Protein 9XBP (pdb70)

Structure (mmCIF, N/CA/C/O backbone):
data_9XBP
#
_entry.id   9XBP
#
_cell.length_a   1.00
_cell.length_b   1.00
_cell.length_c   1.00
_cell.angle_alpha   90.00
_cell.angle_beta   90.00
_cell.angle_gamma   90.00
#
_symmetry.space_group_name_H-M   'P 1'
#
loop_
_entity.id
_entity.type
_entity.pdbx_description
1 polymer 'Eukaryotic peptide chain release factor GTP-binding subunit'
2 water water
#
loop_
_atom_site.group_PDB
_atom_site.id
_atom_site.type_symbol
_atom_site.label_atom_id
_atom_site.label_alt_id
_atom_site.label_comp_id
_atom_site.label_asym_id
_atom_site.label_entity_id
_atom_site.label_seq_id
_atom_site.pdbx_PDB_ins_code
_atom_site.Cartn_x
_atom_site.Cartn_y
_atom_site.Cartn_z
_atom_site.occupancy
_atom_site.B_iso_or_equiv
_atom_site.auth_seq_id
_atom_site.auth_comp_id
_atom_site.auth_asym_id
_atom_site.auth_atom_id
_atom_site.pdbx_PDB_model_num
ATOM 1 N N . GLY A 1 87 ? 11.309 -27.390 5.872 1.00 31.01 87 GLY A N 1
ATOM 2 C CA . GLY A 1 87 ? 11.796 -26.024 5.822 1.00 25.58 87 GLY A CA 1
ATOM 3 C C . GLY A 1 87 ? 10.756 -24.997 6.227 1.00 24.83 87 GLY A C 1
ATOM 4 O O . GLY A 1 87 ? 10.239 -25.028 7.346 1.00 26.75 87 GLY A O 1
ATOM 5 N N . TYR A 1 88 ? 10.440 -24.087 5.310 1.00 20.16 88 TYR A N 1
ATOM 6 C CA . TYR A 1 88 ? 9.485 -23.016 5.567 1.00 15.99 88 TYR A CA 1
ATOM 7 C C . TYR A 1 88 ? 8.314 -23.143 4.605 1.00 18.18 88 TYR A C 1
ATOM 8 O O . TYR A 1 88 ? 8.488 -23.035 3.386 1.00 21.29 88 TYR A O 1
ATOM 17 N N . GLN A 1 89 ? 7.124 -23.347 5.155 1.00 17.62 89 GLN A N 1
ATOM 18 C CA . GLN A 1 89 ? 5.901 -23.442 4.366 1.00 16.72 89 GLN A CA 1
ATOM 19 C C . GLN A 1 89 ? 5.202 -22.089 4.397 1.00 13.45 89 GLN A C 1
ATOM 20 O O . GLN A 1 89 ? 4.642 -21.694 5.424 1.00 16.61 89 GLN A O 1
ATOM 26 N N . GLN A 1 90 ? 5.241 -21.379 3.268 1.00 8.96 90 GLN A N 1
ATOM 27 C CA . GLN A 1 90 ? 4.569 -20.094 3.124 1.00 11.12 90 GLN A CA 1
ATOM 28 C C . GLN A 1 90 ? 3.726 -20.048 1.855 1.00 15.64 90 GLN A C 1
ATOM 29 O O . GLN A 1 90 ? 3.453 -18.961 1.336 1.00 17.45 90 GLN A O 1
ATOM 35 N N . GLN A 1 91 ? 3.311 -21.206 1.349 1.00 18.10 91 GLN A N 1
ATOM 36 C CA . GLN A 1 91 ? 2.622 -21.276 0.071 1.00 9.21 91 GLN A CA 1
ATOM 37 C C . GLN A 1 91 ? 1.209 -20.707 0.172 1.00 12.76 91 GLN A C 1
ATOM 38 O O . GLN A 1 91 ? 0.618 -20.603 1.251 1.00 14.92 91 GLN A O 1
ATOM 44 N N . PHE A 1 92 ? 0.684 -20.314 -0.984 1.00 11.44 92 PHE A N 1
ATOM 45 C CA . PHE A 1 92 ? -0.689 -19.839 -1.129 1.00 9.97 92 PHE A CA 1
ATOM 46 C C . PHE A 1 92 ? -1.515 -21.033 -1.597 1.00 15.58 92 PHE A C 1
ATOM 47 O O . PHE A 1 92 ? -1.439 -21.436 -2.760 1.00 20.47 92 PHE A O 1
ATOM 55 N N . ASN A 1 93 ? -2.269 -21.631 -0.677 1.00 14.82 93 ASN A N 1
ATOM 56 C CA . ASN A 1 93 ? -3.009 -22.864 -0.954 1.00 16.43 93 ASN A CA 1
ATOM 57 C C . ASN A 1 93 ? -4.412 -22.788 -0.366 1.00 14.43 93 ASN A C 1
ATOM 58 O O . ASN A 1 93 ? -4.725 -23.454 0.628 1.00 18.43 93 ASN A O 1
ATOM 63 N N . PRO A 1 94 ? -5.289 -21.978 -0.957 1.00 17.51 94 PRO A N 1
ATOM 64 C CA . PRO A 1 94 ? -6.709 -22.075 -0.604 1.00 16.76 94 PRO A CA 1
ATOM 65 C C . PRO A 1 94 ? -7.302 -23.357 -1.164 1.00 19.30 94 PRO A C 1
ATOM 66 O O . PRO A 1 94 ? -7.059 -23.726 -2.316 1.00 20.12 94 PRO A O 1
ATOM 70 N N . GLN A 1 95 ? -8.073 -24.046 -0.332 1.00 24.29 95 GLN A N 1
ATOM 71 C CA . GLN A 1 95 ? -8.699 -25.306 -0.720 1.00 23.28 95 GLN A CA 1
ATOM 72 C C . GLN A 1 95 ? -10.209 -25.120 -0.679 1.00 25.22 95 GLN A C 1
ATOM 73 O O . GLN A 1 95 ? -10.789 -24.930 0.396 1.00 28.07 95 GLN A O 1
ATOM 79 N N . GLY A 1 96 ? -10.834 -25.160 -1.853 1.00 30.55 96 GLY A N 1
ATOM 80 C CA . GLY A 1 96 ? -12.249 -24.877 -1.954 1.00 32.59 96 GLY A CA 1
ATOM 81 C C . GLY A 1 96 ? -12.548 -23.422 -1.625 1.00 33.92 96 GLY A C 1
ATOM 82 O O . GLY A 1 96 ? -11.664 -22.565 -1.554 1.00 33.21 96 GLY A O 1
ATOM 83 N N . GLY A 1 97 ? -13.833 -23.155 -1.422 1.00 40.30 97 GLY A N 1
ATOM 84 C CA . GLY A 1 97 ? -14.272 -21.845 -0.982 1.00 39.37 97 GLY A CA 1
ATOM 85 C C . GLY A 1 97 ? -14.117 -20.773 -2.048 1.00 40.15 97 GLY A C 1
ATOM 86 O O . GLY A 1 97 ? -13.774 -21.023 -3.205 1.00 38.63 97 GLY A O 1
ATOM 87 N N . ARG A 1 98 ? -14.350 -19.536 -1.621 1.00 40.16 98 ARG A N 1
ATOM 88 C CA . ARG A 1 98 ? -14.317 -18.420 -2.555 1.00 35.08 98 ARG A CA 1
ATOM 89 C C . ARG A 1 98 ? -14.057 -17.126 -1.799 1.00 34.66 98 ARG A C 1
ATOM 90 O O . ARG A 1 98 ? -14.386 -17.002 -0.615 1.00 41.20 98 ARG A O 1
ATOM 98 N N . GLY A 1 99 ? -13.485 -16.155 -2.503 1.00 19.44 99 GLY A N 1
ATOM 99 C CA . GLY A 1 99 ? -13.243 -14.867 -1.882 1.00 22.47 99 GLY A CA 1
ATOM 100 C C . GLY A 1 99 ? -12.346 -13.984 -2.726 1.00 18.62 99 GLY A C 1
ATOM 101 O O . GLY A 1 99 ? -12.135 -14.232 -3.916 1.00 22.67 99 GLY A O 1
ATOM 102 N N . ASN A 1 100 ? -11.841 -12.936 -2.085 1.00 19.95 100 ASN A N 1
ATOM 103 C CA . ASN A 1 100 ? -10.962 -11.964 -2.720 1.00 14.75 100 ASN A CA 1
ATOM 104 C C . ASN A 1 100 ? -9.603 -11.993 -2.035 1.00 14.43 100 ASN A C 1
ATOM 105 O O . ASN A 1 100 ? -9.515 -11.852 -0.811 1.00 21.16 100 ASN A O 1
ATOM 110 N N . TYR A 1 101 ? -8.550 -12.166 -2.826 1.00 16.28 101 TYR A N 1
ATOM 111 C CA . TYR A 1 101 ? -7.194 -12.316 -2.312 1.00 8.60 101 TYR A CA 1
ATOM 112 C C . TYR A 1 101 ? -6.299 -11.277 -2.971 1.00 14.79 101 TYR A C 1
ATOM 113 O O . TYR A 1 101 ? -6.069 -11.334 -4.184 1.00 27.12 101 TYR A O 1
ATOM 122 N N . LYS A 1 102 ? -5.769 -10.352 -2.175 1.00 10.86 102 LYS A N 1
ATOM 123 C CA . LYS A 1 102 ? -4.917 -9.314 -2.736 1.00 17.07 102 LYS A CA 1
ATOM 124 C C . LYS A 1 102 ? -3.914 -8.827 -1.699 1.00 13.03 102 LYS A C 1
ATOM 125 O O . LYS A 1 102 ? -4.179 -8.835 -0.494 1.00 10.61 102 LYS A O 1
ATOM 131 N N . ASN A 1 103 ? -2.813 -8.270 -2.205 1.00 7.16 103 ASN A N 1
ATOM 132 C CA . ASN A 1 103 ? -1.705 -7.774 -1.385 1.00 9.28 103 ASN A CA 1
ATOM 133 C C . ASN A 1 103 ? -1.075 -8.909 -0.569 1.00 13.47 103 ASN A C 1
ATOM 134 O O . ASN A 1 103 ? -1.184 -8.987 0.657 1.00 16.88 103 ASN A O 1
ATOM 139 N N . PHE A 1 104 ? -0.468 -9.829 -1.310 1.00 14.96 104 PHE A N 1
ATOM 140 C CA . PHE A 1 104 ? 0.400 -10.861 -0.753 1.00 11.95 104 PHE A CA 1
ATOM 141 C C . PHE A 1 104 ? 1.833 -10.547 -1.162 1.00 8.85 104 PHE A C 1
ATOM 142 O O . PHE A 1 104 ? 2.138 -10.481 -2.358 1.00 17.62 104 PHE A O 1
ATOM 150 N N . ASN A 1 105 ? 2.708 -10.359 -0.176 1.00 8.39 105 ASN A N 1
ATOM 151 C CA . ASN A 1 105 ? 4.071 -9.902 -0.426 1.00 8.45 105 ASN A CA 1
ATOM 152 C C . ASN A 1 105 ? 5.063 -10.847 0.237 1.00 11.18 105 ASN A C 1
ATOM 153 O O . ASN A 1 105 ? 5.013 -11.053 1.454 1.00 15.70 105 ASN A O 1
ATOM 158 N N . TYR A 1 106 ? 5.985 -11.384 -0.557 1.00 14.21 106 TYR A N 1
ATOM 159 C CA . TYR A 1 106 ? 7.01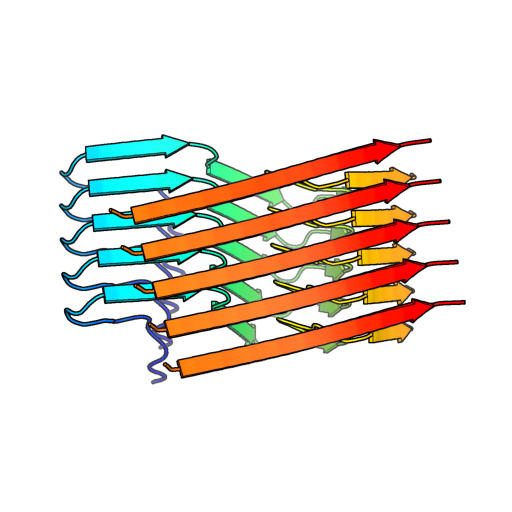5 -12.298 -0.078 1.00 11.48 106 TYR A CA 1
ATOM 160 C C . TYR A 1 106 ? 8.375 -11.636 -0.243 1.00 12.39 106 TYR A C 1
ATOM 161 O O . TYR A 1 106 ? 8.810 -11.378 -1.371 1.00 20.24 106 TYR A O 1
ATOM 170 N N . ASN A 1 107 ? 9.053 -11.382 0.874 1.00 12.74 107 ASN A N 1
ATOM 171 C CA . ASN A 1 107 ? 10.356 -10.721 0.878 1.00 8.13 107 ASN A CA 1
ATOM 172 C C . ASN A 1 107 ? 11.411 -11.708 1.365 1.00 14.27 107 ASN A C 1
ATOM 173 O O . ASN A 1 107 ? 11.427 -12.079 2.544 1.00 15.67 107 ASN A O 1
ATOM 178 N N . ASN A 1 108 ? 12.298 -12.117 0.464 1.00 16.71 108 ASN A N 1
ATOM 179 C CA . ASN A 1 108 ? 13.376 -13.048 0.780 1.00 14.47 108 ASN A CA 1
ATOM 180 C C . ASN A 1 108 ? 14.698 -12.292 0.731 1.00 9.24 108 ASN A C 1
ATOM 181 O O . ASN A 1 108 ? 15.157 -11.904 -0.349 1.00 25.21 108 ASN A O 1
ATOM 186 N N . ASN A 1 109 ? 15.307 -12.091 1.895 1.00 12.00 109 ASN A N 1
ATOM 187 C CA . ASN A 1 109 ? 16.570 -11.366 2.023 1.00 10.28 109 ASN A CA 1
ATOM 188 C C . ASN A 1 109 ? 17.677 -12.396 2.243 1.00 8.43 109 ASN A C 1
ATOM 189 O O . ASN A 1 109 ? 17.815 -12.966 3.326 1.00 19.35 109 ASN A O 1
ATOM 194 N N . LEU A 1 110 ? 18.464 -12.636 1.202 1.00 14.01 110 LEU A N 1
ATOM 195 C CA . LEU A 1 110 ? 19.543 -13.617 1.282 1.00 9.27 110 LEU A CA 1
ATOM 196 C C . LEU A 1 110 ? 20.846 -12.865 1.502 1.00 6.06 110 LEU A C 1
ATOM 197 O O . LEU A 1 110 ? 21.424 -12.316 0.562 1.00 20.02 110 LEU A O 1
ATOM 202 N N . GLN A 1 111 ? 21.286 -12.818 2.761 1.00 14.08 111 GLN A N 1
ATOM 203 C CA . GLN A 1 111 ? 22.553 -12.191 3.150 1.00 11.43 111 GLN A CA 1
ATOM 204 C C . GLN A 1 111 ? 22.710 -10.801 2.535 1.00 15.21 111 GLN A C 1
ATOM 205 O O . GLN A 1 111 ? 23.801 -10.400 2.123 1.00 21.07 111 GLN A O 1
ATOM 211 N N . GLY A 1 112 ? 21.607 -10.055 2.474 1.00 14.34 112 GLY A N 1
ATOM 212 C CA . GLY A 1 112 ? 21.566 -8.787 1.786 1.00 7.09 112 GLY A CA 1
ATOM 213 C C . GLY A 1 112 ? 21.315 -7.610 2.714 1.00 8.78 112 GLY A C 1
ATOM 214 O O . GLY A 1 112 ? 21.160 -7.754 3.929 1.00 19.02 112 GLY A O 1
ATOM 215 N N . TYR A 1 113 ? 21.259 -6.434 2.098 1.00 8.70 113 TYR A N 1
ATOM 216 C CA . TYR A 1 113 ? 21.061 -5.175 2.804 1.00 8.68 113 TYR A CA 1
ATOM 217 C C . TYR A 1 113 ? 19.726 -4.584 2.379 1.00 10.60 113 TYR A C 1
ATOM 218 O O . TYR A 1 113 ? 19.565 -4.173 1.224 1.00 21.23 113 TYR A O 1
ATOM 227 N N . GLN A 1 114 ? 18.782 -4.517 3.314 1.00 9.12 114 GLN A N 1
ATOM 228 C CA . GLN A 1 114 ? 17.462 -3.955 3.048 1.00 8.09 114 GLN A CA 1
ATOM 229 C C . GLN A 1 114 ? 17.173 -2.861 4.063 1.00 14.91 114 GLN A C 1
ATOM 230 O O . GLN A 1 114 ? 17.122 -3.123 5.269 1.00 21.47 114 GLN A O 1
ATOM 236 N N . ALA A 1 115 ? 16.951 -1.646 3.574 1.00 12.38 115 ALA A N 1
ATOM 237 C CA . ALA A 1 115 ? 16.693 -0.507 4.442 1.00 13.09 115 ALA A CA 1
ATOM 238 C C . ALA A 1 115 ? 15.573 0.343 3.866 1.00 14.02 115 ALA A C 1
ATOM 239 O O . ALA A 1 115 ? 15.546 0.619 2.662 1.00 23.16 115 ALA A O 1
ATOM 241 N N . GLY A 1 116 ? 14.680 0.801 4.737 1.00 6.80 116 GLY A N 1
ATOM 242 C CA . GLY A 1 116 ? 13.570 1.608 4.274 1.00 10.85 116 GLY A CA 1
ATOM 243 C C . GLY A 1 116 ? 12.554 0.790 3.507 1.00 17.45 116 GLY A C 1
ATOM 244 O O . GLY A 1 116 ? 12.440 0.901 2.282 1.00 22.99 116 GLY A O 1
ATOM 245 N N . PHE A 1 117 ? 11.848 -0.079 4.222 1.00 15.91 117 PHE A N 1
ATOM 246 C CA . PHE A 1 117 ? 10.829 -0.945 3.642 1.00 12.40 117 PHE A CA 1
ATOM 247 C C . PHE A 1 117 ? 9.504 -0.684 4.342 1.00 16.57 117 PHE A C 1
ATOM 248 O O . PHE A 1 117 ? 9.406 -0.823 5.566 1.00 20.21 117 PHE A O 1
ATOM 256 N N . GLN A 1 118 ? 8.489 -0.314 3.568 1.00 13.87 118 GLN A N 1
ATOM 257 C CA . GLN A 1 118 ? 7.131 -0.134 4.084 1.00 13.87 118 GLN A CA 1
ATOM 258 C C . GLN A 1 118 ? 6.128 -0.843 3.179 1.00 15.01 118 GLN A C 1
ATOM 259 O O . GLN A 1 118 ? 5.257 -0.207 2.577 1.00 17.54 118 GLN A O 1
ATOM 265 N N . PRO A 1 119 ? 6.215 -2.171 3.071 1.00 21.73 119 PRO A N 1
ATOM 266 C CA . PRO A 1 119 ? 5.286 -2.894 2.197 1.00 15.32 119 PRO A CA 1
ATOM 267 C C . PRO A 1 119 ? 3.851 -2.776 2.686 1.00 15.38 119 PRO A C 1
ATOM 268 O O . PRO A 1 119 ? 3.566 -2.814 3.885 1.00 21.50 119 PRO A O 1
ATOM 272 N N . GLN A 1 120 ? 2.942 -2.637 1.722 1.00 17.47 120 GLN A N 1
ATOM 273 C CA . GLN A 1 120 ? 1.517 -2.495 1.995 1.00 22.80 120 GLN A CA 1
ATOM 274 C C . GLN A 1 120 ? 1.257 -1.311 2.919 1.00 17.66 120 GLN A C 1
ATOM 275 O O . GLN A 1 120 ? 0.321 -1.338 3.724 1.00 14.96 120 GLN A O 1
ATOM 281 N N . SER A 1 121 ? 2.078 -0.269 2.806 1.00 33.17 121 SER A N 1
ATOM 282 C CA . SER A 1 121 ? 1.938 0.904 3.655 1.00 28.55 121 SER A CA 1
ATOM 283 C C . SER A 1 121 ? 0.750 1.750 3.215 1.00 31.67 121 SER A C 1
ATOM 284 O O . SER A 1 121 ? 0.491 1.915 2.019 1.00 39.95 121 SER A O 1
ATOM 287 N N . GLN A 1 122 ? 0.018 2.276 4.194 1.00 38.37 122 GLN A N 1
ATOM 288 C CA . GLN A 1 122 ? -1.077 3.193 3.927 1.00 40.04 122 GLN A CA 1
ATOM 289 C C . GLN A 1 122 ? -0.906 4.544 4.604 1.00 40.26 122 GLN A C 1
ATOM 290 O O . GLN A 1 122 ? -1.631 5.485 4.260 1.00 41.27 122 GLN A O 1
ATOM 296 N N . GLY A 1 123 ? 0.029 4.675 5.540 1.00 43.23 123 GLY A N 1
ATOM 297 C CA . GLY A 1 123 ? 0.264 5.950 6.186 1.00 46.24 123 GLY A CA 1
ATOM 298 C C . GLY A 1 123 ? 1.249 6.814 5.428 1.00 45.50 123 GLY A C 1
ATOM 299 O O . GLY A 1 123 ? 1.196 6.900 4.197 1.00 47.66 123 GLY A O 1
ATOM 300 N N . MET A 1 124 ? 2.152 7.466 6.151 1.00 47.68 124 MET A N 1
ATOM 301 C CA . MET A 1 124 ? 3.168 8.316 5.545 1.00 46.07 124 MET A CA 1
ATOM 302 C C . MET A 1 124 ? 4.540 7.758 5.891 1.00 47.34 124 MET A C 1
ATOM 303 O O . MET A 1 124 ? 4.869 7.597 7.071 1.00 50.57 124 MET A O 1
ATOM 308 N N . SER A 1 125 ? 5.339 7.478 4.865 1.00 46.11 125 SER A N 1
ATOM 309 C CA . SER A 1 125 ? 6.647 6.856 5.030 1.00 46.23 125 SER A CA 1
ATOM 310 C C . SER A 1 125 ? 7.716 7.791 4.485 1.00 43.75 125 SER A C 1
ATOM 311 O O . SER A 1 125 ? 7.752 8.065 3.280 1.00 47.29 125 SER A O 1
ATOM 314 N N . LEU A 1 126 ? 8.589 8.268 5.366 1.00 43.55 126 LEU A N 1
ATOM 315 C CA . LEU A 1 126 ? 9.688 9.150 4.992 1.00 41.85 126 LEU A CA 1
ATOM 316 C C . LEU A 1 126 ? 11.006 8.426 5.234 1.00 44.09 126 LEU A C 1
ATOM 317 O O . LEU A 1 126 ? 11.352 8.128 6.382 1.00 47.39 126 LEU A O 1
ATOM 322 N N . ASN A 1 127 ? 11.738 8.157 4.157 1.00 38.19 127 ASN A N 1
ATOM 323 C CA . ASN A 1 127 ? 13.022 7.471 4.231 1.00 38.68 127 ASN A CA 1
ATOM 324 C C . ASN A 1 127 ? 14.105 8.396 3.696 1.00 39.33 127 ASN A C 1
ATOM 325 O O . ASN A 1 127 ? 14.100 8.746 2.511 1.00 42.51 127 ASN A O 1
ATOM 330 N N . ASP A 1 128 ? 15.028 8.788 4.568 1.00 43.52 128 ASP A N 1
ATOM 331 C CA . ASP A 1 128 ? 16.133 9.668 4.209 1.00 42.39 128 ASP A CA 1
ATOM 332 C C . ASP A 1 128 ? 17.432 8.875 4.245 1.00 40.91 128 ASP A C 1
ATOM 333 O O . ASP A 1 128 ? 17.859 8.425 5.314 1.00 44.31 128 ASP A O 1
ATOM 338 N N . PHE A 1 129 ? 18.056 8.715 3.084 1.00 40.98 129 PHE A N 1
ATOM 339 C CA . PHE A 1 129 ? 19.308 7.974 2.978 1.00 40.21 129 PHE A CA 1
ATOM 340 C C . PHE A 1 129 ? 20.486 8.921 2.775 1.00 39.67 129 PHE A C 1
ATOM 341 O O . PHE A 1 129 ? 20.311 10.061 2.344 1.00 42.76 129 PHE A O 1
ATOM 349 N N . ASP A 1 217 ? -23.606 -8.640 8.481 1.00 72.91 217 ASP A N 1
ATOM 350 C CA . ASP A 1 217 ? -22.910 -7.464 7.972 1.00 73.16 217 ASP A CA 1
ATOM 351 C C . ASP A 1 217 ? -21.533 -7.326 8.618 1.00 73.74 217 ASP A C 1
ATOM 352 O O . ASP A 1 217 ? -21.418 -6.973 9.793 1.00 74.14 217 ASP A O 1
ATOM 357 N N . LEU A 1 218 ? -20.490 -7.591 7.838 1.00 64.04 218 LEU A N 1
ATOM 358 C CA . LEU A 1 218 ? -19.113 -7.531 8.315 1.00 63.00 218 LEU A CA 1
ATOM 359 C C . LEU A 1 218 ? -18.366 -6.472 7.518 1.00 61.90 218 LEU A C 1
ATOM 360 O O . LEU A 1 218 ? -18.165 -6.627 6.308 1.00 61.78 218 LEU A O 1
ATOM 365 N N . LYS A 1 219 ? -17.920 -5.422 8.201 1.00 53.01 219 LYS A N 1
ATOM 366 C CA . LYS A 1 219 ? -17.383 -4.239 7.540 1.00 52.63 219 LYS A CA 1
ATOM 367 C C . LYS A 1 219 ? -16.085 -3.808 8.207 1.00 53.43 219 LYS A C 1
ATOM 368 O O . LYS A 1 219 ? -16.066 -3.515 9.407 1.00 52.29 219 LYS A O 1
ATOM 374 N N . ILE A 1 220 ? -15.017 -3.726 7.420 1.00 53.54 220 ILE A N 1
ATOM 375 C CA . ILE A 1 220 ? -13.748 -3.153 7.858 1.00 53.09 220 ILE A CA 1
ATOM 376 C C . ILE A 1 220 ? -13.509 -1.887 7.046 1.00 54.21 220 ILE A C 1
ATOM 377 O O . ILE A 1 220 ? -13.451 -1.933 5.811 1.00 53.05 220 ILE A O 1
ATOM 382 N N . SER A 1 221 ? -13.362 -0.760 7.735 1.00 58.78 221 SER A N 1
ATOM 383 C CA . SER A 1 221 ? -13.253 0.536 7.077 1.00 58.81 221 SER A CA 1
ATOM 384 C C . SER A 1 221 ? -12.011 1.267 7.563 1.00 59.32 221 SER A C 1
ATOM 385 O O . SER A 1 221 ? -11.871 1.535 8.760 1.00 62.18 221 SER A O 1
ATOM 388 N N . GLU A 1 222 ? -11.141 1.633 6.626 1.00 61.27 222 GLU A N 1
ATOM 389 C CA . GLU A 1 222 ? -9.921 2.365 6.938 1.00 62.60 222 GLU A CA 1
ATOM 390 C C . GLU A 1 222 ? -9.867 3.640 6.110 1.00 62.98 222 GLU A C 1
ATOM 391 O O . GLU A 1 222 ? -9.929 3.590 4.878 1.00 64.63 222 GLU A O 1
ATOM 397 N N . SER A 1 223 ? -9.743 4.775 6.789 1.00 64.29 223 SER A N 1
ATOM 398 C CA . SER A 1 223 ? -9.658 6.078 6.141 1.00 62.50 223 SER A CA 1
ATOM 399 C C . SER A 1 223 ? -8.388 6.781 6.596 1.00 62.28 223 SER A C 1
ATOM 400 O O . SER A 1 223 ? -8.175 6.970 7.798 1.00 63.88 223 SER A O 1
ATOM 403 N N . THR A 1 224 ? -7.556 7.176 5.636 1.00 58.57 224 THR A N 1
ATOM 404 C CA . THR A 1 224 ? -6.269 7.791 5.935 1.00 58.96 224 THR A CA 1
ATOM 405 C C . THR A 1 224 ? -6.101 9.066 5.123 1.00 59.77 224 THR A C 1
ATOM 406 O O . THR A 1 224 ? -6.248 9.054 3.897 1.00 60.61 224 THR A O 1
ATOM 410 N N . HIS A 1 225 ? -5.781 10.159 5.808 1.00 60.63 225 HIS A N 1
ATOM 411 C CA . HIS A 1 225 ? -5.488 11.437 5.171 1.00 59.30 225 HIS A CA 1
ATOM 412 C C . HIS A 1 225 ? -4.020 11.771 5.399 1.00 58.99 225 HIS A C 1
ATOM 413 O O . HIS A 1 225 ? -3.579 11.889 6.547 1.00 61.03 225 HIS A O 1
ATOM 420 N N . ASN A 1 226 ? -3.273 11.934 4.309 1.00 59.31 226 ASN A N 1
ATOM 421 C CA . ASN A 1 226 ? -1.841 12.212 4.361 1.00 60.84 226 ASN A CA 1
ATOM 422 C C . ASN A 1 226 ? -1.584 13.582 3.747 1.00 60.91 226 ASN A C 1
ATOM 423 O O . ASN A 1 226 ? -1.767 13.773 2.540 1.00 59.88 226 ASN A O 1
ATOM 428 N N . THR A 1 227 ? -1.148 14.529 4.573 1.00 65.00 227 THR A N 1
ATOM 429 C CA . THR A 1 227 ? -0.846 15.885 4.127 1.00 65.96 227 THR A CA 1
ATOM 430 C C . THR A 1 227 ? 0.631 16.167 4.363 1.00 66.36 227 THR A C 1
ATOM 431 O O . THR A 1 227 ? 1.086 16.189 5.512 1.00 66.69 227 THR A O 1
ATOM 435 N N . ASN A 1 228 ? 1.372 16.359 3.274 1.00 70.49 228 ASN A N 1
ATOM 436 C CA . ASN A 1 228 ? 2.800 16.656 3.334 1.00 71.86 228 ASN A CA 1
ATOM 437 C C . ASN A 1 228 ? 3.011 18.107 2.918 1.00 72.77 228 ASN A C 1
ATOM 438 O O . ASN A 1 228 ? 2.771 18.470 1.761 1.00 72.84 228 ASN A O 1
ATOM 443 N N . ASN A 1 229 ? 3.461 18.970 3.863 1.00 74.74 229 ASN A N 1
ATOM 444 C CA . ASN A 1 229 ? 3.736 20.373 3.579 1.00 73.07 229 ASN A CA 1
ATOM 445 C C . ASN A 1 229 ? 5.234 20.654 3.618 1.00 73.31 229 ASN A C 1
ATOM 446 O O . ASN A 1 229 ? 5.904 20.645 2.585 1.00 72.72 229 ASN A O 1
ATOM 451 N N . GLY B 1 87 ? 9.379 -28.097 10.628 1.00 31.01 87 GLY B N 1
ATOM 452 C CA . GLY B 1 87 ? 9.960 -26.768 10.578 1.00 25.58 87 GLY B CA 1
ATOM 453 C C . GLY B 1 87 ? 8.993 -25.671 10.982 1.00 24.83 87 GLY B C 1
ATOM 454 O O . GLY B 1 87 ? 8.475 -25.666 12.101 1.00 26.75 87 GLY B O 1
ATOM 455 N N . TYR B 1 88 ? 8.741 -24.742 10.065 1.00 20.16 88 TYR B N 1
ATOM 456 C CA . TYR B 1 88 ? 7.863 -23.607 10.321 1.00 15.99 88 TYR B CA 1
ATOM 457 C C . TYR B 1 88 ? 6.686 -23.653 9.359 1.00 18.18 88 TYR B C 1
ATOM 458 O O . TYR B 1 88 ? 6.868 -23.558 8.140 1.00 21.29 88 TYR B O 1
ATOM 467 N N . GLN B 1 89 ? 5.485 -23.774 9.908 1.00 17.62 89 GLN B N 1
ATOM 468 C CA . GLN B 1 89 ? 4.258 -23.784 9.119 1.00 16.72 89 GLN B CA 1
ATOM 469 C C . GLN B 1 89 ? 3.655 -22.386 9.149 1.00 13.45 89 GLN B C 1
ATOM 470 O O . GLN B 1 89 ? 3.123 -21.953 10.176 1.00 16.61 89 GLN B O 1
ATOM 476 N N . GLN B 1 90 ? 3.743 -21.681 8.020 1.00 8.96 90 GLN B N 1
ATOM 477 C CA . GLN B 1 90 ? 3.162 -20.353 7.875 1.00 11.12 90 GLN B CA 1
ATOM 478 C C . GLN B 1 90 ? 2.325 -20.249 6.606 1.00 15.64 90 GLN B C 1
ATOM 479 O O . GLN B 1 90 ? 2.128 -19.146 6.086 1.00 17.45 90 GLN B O 1
ATOM 485 N N . GLN B 1 91 ? 1.831 -21.375 6.100 1.00 18.10 91 GLN B N 1
ATOM 486 C CA . GLN B 1 91 ? 1.139 -21.398 4.822 1.00 9.21 91 GLN B CA 1
ATOM 487 C C . GLN B 1 91 ? -0.231 -20.732 4.922 1.00 12.76 91 GLN B C 1
ATOM 488 O O . GLN B 1 91 ? -0.814 -20.587 6.001 1.00 14.92 91 GLN B O 1
ATOM 494 N N . PHE B 1 92 ? -0.727 -20.304 3.765 1.00 11.44 92 PHE B N 1
ATOM 495 C CA . PHE B 1 92 ? -2.064 -19.735 3.620 1.00 9.97 92 PHE B CA 1
ATOM 496 C C . PHE B 1 92 ? -2.971 -20.870 3.152 1.00 15.58 92 PHE B C 1
ATOM 497 O O . PHE B 1 92 ? -2.922 -21.277 1.989 1.00 20.47 92 PHE B O 1
ATOM 505 N N . ASN B 1 93 ? -3.765 -21.414 4.072 1.00 14.82 93 ASN B N 1
ATOM 506 C CA . ASN B 1 93 ? -4.588 -22.592 3.795 1.00 16.43 93 ASN B CA 1
ATOM 507 C C . ASN B 1 93 ? -5.983 -22.419 4.382 1.00 14.43 93 ASN B C 1
ATOM 508 O O . ASN B 1 93 ? -6.341 -23.062 5.376 1.00 18.43 93 ASN B O 1
ATOM 513 N N . PRO B 1 94 ? -6.801 -21.551 3.790 1.00 17.51 94 PRO B N 1
ATOM 514 C CA . PRO B 1 94 ? -8.225 -21.549 4.143 1.00 16.76 94 PRO B CA 1
ATOM 515 C C . PRO B 1 94 ? -8.905 -22.787 3.583 1.00 19.30 94 PRO B C 1
ATOM 516 O O . PRO B 1 94 ? -8.688 -23.172 2.431 1.00 20.12 94 PRO B O 1
ATOM 520 N N . GLN B 1 95 ? -9.722 -23.421 4.415 1.00 24.29 95 GLN B N 1
ATOM 521 C CA . GLN B 1 95 ? -10.434 -24.634 4.027 1.00 23.28 95 GLN B CA 1
ATOM 522 C C . GLN B 1 95 ? -11.927 -24.344 4.067 1.00 25.22 95 GLN B C 1
ATOM 523 O O . GLN B 1 95 ? -12.493 -24.114 5.142 1.00 28.07 95 GLN B O 1
ATOM 529 N N . GLY B 1 96 ? -12.553 -24.341 2.893 1.00 30.55 96 GLY B N 1
ATOM 530 C CA . GLY B 1 96 ? -13.945 -23.961 2.791 1.00 32.59 96 GLY B CA 1
ATOM 531 C C . GLY B 1 96 ? -14.143 -22.489 3.120 1.00 33.92 96 GLY B C 1
ATOM 532 O O . GLY B 1 96 ? -13.201 -21.695 3.191 1.00 33.21 96 GLY B O 1
ATOM 533 N N . GLY B 1 97 ? -15.406 -22.133 3.322 1.00 40.30 97 GLY B N 1
ATOM 534 C CA . GLY B 1 97 ? -15.753 -20.796 3.761 1.00 39.37 97 GLY B CA 1
ATOM 535 C C . GLY B 1 97 ? -15.524 -19.738 2.695 1.00 40.15 97 GLY B C 1
ATOM 536 O O . GLY B 1 97 ? -15.199 -20.011 1.538 1.00 38.63 97 GLY B O 1
ATOM 537 N N . ARG B 1 98 ? -15.671 -18.487 3.122 1.00 40.16 98 ARG B N 1
ATOM 538 C CA . ARG B 1 98 ? -15.561 -17.377 2.187 1.00 35.08 98 ARG B CA 1
ATOM 539 C C . ARG B 1 98 ? -15.212 -16.103 2.943 1.00 34.66 98 ARG B C 1
ATOM 540 O O . ARG B 1 98 ? -15.532 -15.957 4.127 1.00 41.20 98 ARG B O 1
ATOM 548 N N . GLY B 1 99 ? -14.574 -15.175 2.239 1.00 19.44 99 GLY B N 1
ATOM 549 C CA . GLY B 1 99 ? -14.243 -13.906 2.860 1.00 22.47 99 GLY B CA 1
ATOM 550 C C . GLY B 1 99 ? -13.287 -13.088 2.016 1.00 18.62 99 GLY B C 1
ATOM 551 O O . GLY B 1 99 ? -13.093 -13.350 0.826 1.00 22.67 99 GLY B O 1
ATOM 552 N N . ASN B 1 100 ? -12.711 -12.077 2.657 1.00 19.95 100 ASN B N 1
ATOM 553 C CA . ASN B 1 100 ? -11.766 -11.168 2.022 1.00 14.75 100 ASN B CA 1
ATOM 554 C C . ASN B 1 100 ? -10.413 -11.291 2.708 1.00 14.43 100 ASN B C 1
ATOM 555 O O . ASN B 1 100 ? -10.316 -11.156 3.932 1.00 21.16 100 ASN B O 1
ATOM 560 N N . TYR B 1 101 ? -9.374 -11.537 1.917 1.00 16.28 101 TYR B N 1
ATOM 561 C CA . TYR B 1 101 ? -8.032 -11.780 2.432 1.00 8.60 101 TYR B CA 1
ATOM 562 C C . TYR B 1 101 ? -7.067 -10.806 1.773 1.00 14.79 101 TYR B C 1
ATOM 563 O O . TYR B 1 101 ? -6.841 -10.879 0.560 1.00 27.12 101 TYR B O 1
ATOM 572 N N . LYS B 1 102 ? -6.474 -9.920 2.569 1.00 10.86 102 LYS B N 1
ATOM 573 C CA . LYS B 1 102 ? -5.552 -8.943 2.008 1.00 17.07 102 LYS B CA 1
ATOM 574 C C . LYS B 1 102 ? -4.519 -8.527 3.045 1.00 13.03 102 LYS B C 1
ATOM 575 O O . LYS B 1 102 ? -4.784 -8.516 4.250 1.00 10.61 102 LYS B O 1
ATOM 581 N N . ASN B 1 103 ? -3.381 -8.047 2.540 1.00 7.16 103 ASN B N 1
ATOM 582 C CA . ASN B 1 103 ? -2.242 -7.629 3.360 1.00 9.28 103 ASN B CA 1
ATOM 583 C C . ASN B 1 103 ? -1.692 -8.805 4.177 1.00 13.47 103 ASN B C 1
ATOM 584 O O . ASN B 1 103 ? -1.807 -8.875 5.403 1.00 16.88 103 ASN B O 1
ATOM 589 N N . PHE B 1 104 ? -1.150 -9.765 3.436 1.00 14.96 104 PHE B N 1
ATOM 590 C CA . PHE B 1 104 ? -0.356 -10.854 3.994 1.00 11.95 104 PHE B CA 1
ATOM 591 C C . PHE B 1 104 ? 1.095 -10.640 3.585 1.00 8.85 104 PHE B C 1
ATOM 592 O O . PHE B 1 104 ? 1.405 -10.596 2.389 1.00 17.62 104 PHE B O 1
ATOM 600 N N . ASN B 1 105 ? 1.981 -10.513 4.572 1.00 8.39 105 ASN B N 1
ATOM 601 C CA . ASN B 1 105 ? 3.372 -10.152 4.322 1.00 8.45 105 ASN B CA 1
ATOM 602 C C . ASN B 1 105 ? 4.296 -11.163 4.986 1.00 11.18 105 ASN B C 1
ATOM 603 O O . ASN B 1 105 ? 4.232 -11.365 6.203 1.00 15.70 105 ASN B O 1
ATOM 608 N N . TYR B 1 106 ? 5.179 -11.763 4.192 1.00 14.21 106 TYR B N 1
ATOM 609 C CA . TYR B 1 106 ? 6.143 -12.746 4.672 1.00 11.48 106 TYR B CA 1
ATOM 610 C C . TYR B 1 106 ? 7.546 -12.180 4.507 1.00 12.39 106 TYR B C 1
ATOM 611 O O . TYR B 1 106 ? 7.998 -11.953 3.380 1.00 20.24 106 TYR B O 1
ATOM 620 N N . ASN B 1 107 ? 8.239 -11.973 5.625 1.00 12.74 107 ASN B N 1
ATOM 621 C CA . ASN B 1 107 ? 9.585 -11.404 5.629 1.00 8.13 107 ASN B CA 1
ATOM 622 C C . ASN B 1 107 ? 10.569 -12.461 6.117 1.00 14.27 107 ASN B C 1
ATOM 623 O O . ASN B 1 107 ? 10.559 -12.832 7.296 1.00 15.67 107 ASN B O 1
ATOM 628 N N . ASN B 1 108 ? 11.426 -12.931 5.216 1.00 16.71 108 ASN B N 1
ATOM 629 C CA . ASN B 1 108 ? 12.437 -13.934 5.533 1.00 14.47 108 ASN B CA 1
ATOM 630 C C . ASN B 1 108 ? 13.808 -13.272 5.484 1.00 9.24 108 ASN B C 1
ATOM 631 O O . ASN B 1 108 ? 14.293 -12.917 4.404 1.00 25.21 108 ASN B O 1
ATOM 636 N N . ASN B 1 109 ? 14.429 -13.113 6.649 1.00 12.00 109 ASN B N 1
ATOM 637 C CA . ASN B 1 109 ? 15.739 -12.477 6.777 1.00 10.28 109 ASN B CA 1
ATOM 638 C C . ASN B 1 109 ? 16.772 -13.581 6.998 1.00 8.43 109 ASN B C 1
ATOM 639 O O . ASN B 1 109 ? 16.870 -14.159 8.081 1.00 19.35 109 ASN B O 1
ATOM 644 N N . LEU B 1 110 ? 17.541 -13.875 5.957 1.00 14.01 110 LEU B N 1
ATOM 645 C CA . LEU B 1 110 ? 18.549 -14.929 6.038 1.00 9.27 110 LEU B CA 1
ATOM 646 C C . LEU B 1 110 ? 19.901 -14.269 6.258 1.00 6.06 110 LEU B C 1
ATOM 647 O O . LEU B 1 110 ? 20.516 -13.761 5.318 1.00 20.02 110 LEU B O 1
ATOM 652 N N . GLN B 1 111 ? 20.343 -14.252 7.517 1.00 14.08 111 GLN B N 1
ATOM 653 C CA . GLN B 1 111 ? 21.650 -13.714 7.907 1.00 11.43 111 GLN B CA 1
ATOM 654 C C . GLN B 1 111 ? 21.903 -12.338 7.291 1.00 15.21 111 GLN B C 1
ATOM 655 O O . GLN B 1 111 ? 23.019 -12.014 6.880 1.00 21.07 111 GLN B O 1
ATOM 661 N N . GLY B 1 112 ? 20.854 -11.518 7.230 1.00 14.34 112 GLY B N 1
ATOM 662 C CA . GLY B 1 112 ? 20.902 -10.250 6.541 1.00 7.09 112 GLY B CA 1
ATOM 663 C C . GLY B 1 112 ? 20.732 -9.058 7.469 1.00 8.78 112 GLY B C 1
ATOM 664 O O . GLY B 1 112 ? 20.567 -9.191 8.684 1.00 19.02 112 GLY B O 1
ATOM 665 N N . TYR B 1 113 ? 20.758 -7.882 6.853 1.00 8.70 113 TYR B N 1
ATOM 666 C CA . TYR B 1 113 ? 20.648 -6.612 7.558 1.00 8.68 113 TYR B CA 1
ATOM 667 C C . TYR B 1 113 ? 19.357 -5.930 7.132 1.00 10.60 113 TYR B C 1
ATOM 668 O O . TYR B 1 113 ? 19.225 -5.509 5.977 1.00 21.23 113 TYR B O 1
ATOM 677 N N . GLN B 1 114 ? 18.419 -5.797 8.067 1.00 9.12 114 GLN B N 1
ATOM 678 C CA . GLN B 1 114 ? 17.142 -5.145 7.800 1.00 8.09 114 GLN B CA 1
ATOM 679 C C . GLN B 1 114 ? 16.929 -4.034 8.815 1.00 14.91 114 GLN B C 1
ATOM 680 O O . GLN B 1 114 ? 16.859 -4.291 10.021 1.00 21.47 114 GLN B O 1
ATOM 686 N N . ALA B 1 115 ? 16.792 -2.806 8.325 1.00 12.38 115 ALA B N 1
ATOM 687 C CA . ALA B 1 115 ? 16.613 -1.652 9.193 1.00 13.09 115 ALA B CA 1
ATOM 688 C C . ALA B 1 115 ? 15.554 -0.727 8.616 1.00 14.02 115 ALA B C 1
ATOM 689 O O . ALA B 1 115 ? 15.547 -0.450 7.412 1.00 23.16 115 ALA B O 1
ATOM 691 N N . GLY B 1 116 ? 14.695 -0.208 9.487 1.00 6.80 116 GLY B N 1
ATOM 692 C CA . GLY B 1 116 ? 13.644 0.674 9.023 1.00 10.85 116 GLY B CA 1
ATOM 693 C C . GLY B 1 116 ? 12.574 -0.072 8.256 1.00 17.45 116 GLY B C 1
ATOM 694 O O . GLY B 1 116 ? 12.468 0.047 7.031 1.00 22.99 116 GLY B O 1
ATOM 695 N N . PHE B 1 117 ? 11.809 -0.889 8.971 1.00 15.91 117 PHE B N 1
ATOM 696 C CA . PHE B 1 117 ? 10.733 -1.683 8.390 1.00 12.40 117 PHE B CA 1
ATOM 697 C C . PHE B 1 117 ? 9.429 -1.331 9.090 1.00 16.57 117 PHE B C 1
ATOM 698 O O . PHE B 1 117 ? 9.321 -1.462 10.314 1.00 20.21 117 PHE B O 1
ATOM 706 N N . GLN B 1 118 ? 8.442 -0.891 8.315 1.00 13.87 118 GLN B N 1
ATOM 707 C CA . GLN B 1 118 ? 7.100 -0.618 8.831 1.00 13.87 118 GLN B CA 1
ATOM 708 C C . GLN B 1 118 ? 6.050 -1.256 7.925 1.00 15.01 118 GLN B C 1
ATOM 709 O O . GLN B 1 118 ? 5.226 -0.561 7.323 1.00 17.54 118 GLN B O 1
ATOM 715 N N . PRO B 1 119 ? 6.045 -2.587 7.818 1.00 21.73 119 PRO B N 1
ATOM 716 C CA . PRO B 1 119 ? 5.069 -3.244 6.944 1.00 15.32 119 PRO B CA 1
ATOM 717 C C . PRO B 1 119 ? 3.645 -3.027 7.432 1.00 15.38 119 PRO B C 1
ATOM 718 O O . PRO B 1 119 ? 3.358 -3.044 8.631 1.00 21.50 119 PRO B O 1
ATOM 722 N N . GLN B 1 120 ? 2.748 -2.825 6.468 1.00 17.47 120 GLN B N 1
ATOM 723 C CA . GLN B 1 120 ? 1.336 -2.585 6.740 1.00 22.80 120 GLN B CA 1
ATOM 724 C C . GLN B 1 120 ? 1.159 -1.385 7.663 1.00 17.66 120 GLN B C 1
ATOM 725 O O . GLN B 1 120 ? 0.223 -1.347 8.468 1.00 14.96 120 GLN B O 1
ATOM 731 N N . SER B 1 121 ? 2.050 -0.403 7.551 1.00 33.17 121 SER B N 1
ATOM 732 C CA . SER B 1 121 ? 1.991 0.777 8.399 1.00 28.55 121 SER B CA 1
ATOM 733 C C . SER B 1 121 ? 0.865 1.703 7.958 1.00 31.67 121 SER B C 1
ATOM 734 O O . SER B 1 121 ? 0.618 1.886 6.762 1.00 39.95 121 SER B O 1
ATOM 737 N N . GLN B 1 122 ? 0.171 2.279 8.937 1.00 38.37 122 GLN B N 1
ATOM 738 C CA . GLN B 1 122 ? -0.858 3.270 8.669 1.00 40.04 122 GLN B CA 1
ATOM 739 C C . GLN B 1 122 ? -0.594 4.606 9.346 1.00 40.26 122 GLN B C 1
ATOM 740 O O . GLN B 1 122 ? -1.252 5.595 9.001 1.00 41.27 122 GLN B O 1
ATOM 746 N N . GLY B 1 123 ? 0.347 4.672 10.282 1.00 43.23 123 GLY B N 1
ATOM 747 C CA . GLY B 1 123 ? 0.670 5.928 10.928 1.00 46.24 123 GLY B CA 1
ATOM 748 C C . GLY B 1 123 ? 1.712 6.721 10.170 1.00 45.50 123 GLY B C 1
ATOM 749 O O . GLY B 1 123 ? 1.666 6.810 8.939 1.00 47.66 123 GLY B O 1
ATOM 750 N N . MET B 1 124 ? 2.658 7.309 10.893 1.00 47.68 124 MET B N 1
ATOM 751 C CA . MET B 1 124 ? 3.731 8.087 10.288 1.00 46.07 124 MET B CA 1
ATOM 752 C C . MET B 1 124 ? 5.061 7.435 10.634 1.00 47.34 124 MET B C 1
ATOM 753 O O . MET B 1 124 ? 5.377 7.252 11.815 1.00 50.57 124 MET B O 1
ATOM 758 N N . SER B 1 125 ? 5.839 7.100 9.609 1.00 46.11 125 SER B N 1
ATOM 759 C CA . SER B 1 125 ? 7.100 6.389 9.774 1.00 46.23 125 SER B CA 1
ATOM 760 C C . SER B 1 125 ? 8.232 7.248 9.230 1.00 43.75 125 SER B C 1
ATOM 761 O O . SER B 1 125 ? 8.287 7.518 8.025 1.00 47.29 125 SER B O 1
ATOM 764 N N . LEU B 1 126 ? 9.135 7.664 10.111 1.00 43.55 126 LEU B N 1
ATOM 765 C CA . LEU B 1 126 ? 10.293 8.467 9.737 1.00 41.85 126 LEU B CA 1
ATOM 766 C C . LEU B 1 126 ? 11.558 7.654 9.980 1.00 44.09 126 LEU B C 1
ATOM 767 O O . LEU B 1 126 ? 11.882 7.333 11.128 1.00 47.39 126 LEU B O 1
ATOM 772 N N . ASN B 1 127 ? 12.270 7.334 8.903 1.00 38.19 127 ASN B N 1
ATOM 773 C CA . ASN B 1 127 ? 13.503 6.561 8.978 1.00 38.68 127 ASN B CA 1
ATOM 774 C C . ASN B 1 127 ? 14.648 7.409 8.443 1.00 39.33 127 ASN B C 1
ATOM 775 O O . ASN B 1 127 ? 14.667 7.758 7.258 1.00 42.51 127 ASN B O 1
ATOM 780 N N . ASP B 1 128 ? 15.595 7.736 9.316 1.00 43.52 128 ASP B N 1
ATOM 781 C CA . ASP B 1 128 ? 16.759 8.537 8.957 1.00 42.39 128 ASP B CA 1
ATOM 782 C C . ASP B 1 128 ? 18.000 7.656 8.994 1.00 40.91 128 ASP B C 1
ATOM 783 O O . ASP B 1 128 ? 18.394 7.178 10.063 1.00 44.31 128 ASP B O 1
ATOM 788 N N . PHE B 1 129 ? 18.612 7.453 7.833 1.00 40.98 129 PHE B N 1
ATOM 789 C CA . PHE B 1 129 ? 19.809 6.627 7.728 1.00 40.21 129 PHE B CA 1
ATOM 790 C C . PHE B 1 129 ? 21.050 7.490 7.525 1.00 39.67 129 PHE B C 1
ATOM 791 O O . PHE B 1 129 ? 20.955 8.640 7.093 1.00 42.76 129 PHE B O 1
ATOM 799 N N . ASP B 1 217 ? -24.154 -6.973 13.217 1.00 72.91 217 ASP B N 1
ATOM 800 C CA . ASP B 1 217 ? -23.379 -5.849 12.708 1.00 73.16 217 ASP B CA 1
ATOM 801 C C . ASP B 1 217 ? -21.996 -5.806 13.354 1.00 73.74 217 ASP B C 1
ATOM 802 O O . ASP B 1 217 ? -21.857 -5.461 14.529 1.00 74.14 217 ASP B O 1
ATOM 807 N N . LEU B 1 218 ? -20.973 -6.143 12.575 1.00 64.04 218 LEU B N 1
ATOM 808 C CA . LEU B 1 218 ? -19.595 -6.178 13.052 1.00 63.00 218 LEU B CA 1
ATOM 809 C C . LEU B 1 218 ? -18.777 -5.174 12.255 1.00 61.90 218 LEU B C 1
ATOM 810 O O . LEU B 1 218 ? -18.586 -5.343 11.046 1.00 61.78 218 LEU B O 1
ATOM 815 N N . LYS B 1 219 ? -18.259 -4.157 12.938 1.00 53.01 219 LYS B N 1
ATOM 816 C CA . LYS B 1 219 ? -17.641 -3.014 12.277 1.00 52.63 219 LYS B CA 1
ATOM 817 C C . LYS B 1 219 ? -16.317 -2.674 12.945 1.00 53.43 219 LYS B C 1
ATOM 818 O O . LYS B 1 219 ? -16.278 -2.383 14.145 1.00 52.29 219 LYS B O 1
ATOM 824 N N . ILE B 1 220 ? -15.245 -2.666 12.158 1.00 53.54 220 ILE B N 1
ATOM 825 C CA . ILE B 1 220 ? -13.940 -2.182 12.596 1.00 53.09 220 ILE B CA 1
ATOM 826 C C . ILE B 1 220 ? -13.613 -0.936 11.784 1.00 54.21 220 ILE B C 1
ATOM 827 O O . ILE B 1 220 ? -13.558 -0.987 10.549 1.00 53.05 220 ILE B O 1
ATOM 832 N N . SER B 1 221 ? -13.389 0.178 12.473 1.00 58.78 221 SER B N 1
ATOM 833 C CA . SER B 1 221 ? -13.190 1.463 11.815 1.00 58.81 221 SER B CA 1
ATOM 834 C C . SER B 1 221 ? -11.901 2.107 12.301 1.00 59.32 221 SER B C 1
ATOM 835 O O . SER B 1 221 ? -11.743 2.365 13.498 1.00 62.18 221 SER B O 1
ATOM 838 N N . GLU B 1 222 ? -11.007 2.411 11.364 1.00 61.27 222 GLU B N 1
ATOM 839 C CA . GLU B 1 222 ? -9.740 3.057 11.677 1.00 62.60 222 GLU B CA 1
ATOM 840 C C . GLU B 1 222 ? -9.597 4.325 10.848 1.00 62.98 222 GLU B C 1
ATOM 841 O O . GLU B 1 222 ? -9.662 4.279 9.616 1.00 64.63 222 GLU B O 1
ATOM 847 N N . SER B 1 223 ? -9.395 5.449 11.527 1.00 64.29 223 SER B N 1
ATOM 848 C CA . SER B 1 223 ? -9.220 6.743 10.879 1.00 62.50 223 SER B CA 1
ATOM 849 C C . SER B 1 223 ? -7.904 7.356 11.334 1.00 62.28 223 SER B C 1
ATOM 850 O O . SER B 1 223 ? -7.679 7.530 12.536 1.00 63.88 223 SER B O 1
ATOM 853 N N . THR B 1 224 ? -7.047 7.692 10.374 1.00 58.57 224 THR B N 1
ATOM 854 C CA . THR B 1 224 ? -5.720 8.217 10.674 1.00 58.96 224 THR B CA 1
ATOM 855 C C . THR B 1 224 ? -5.464 9.477 9.861 1.00 59.77 224 THR B C 1
ATOM 856 O O . THR B 1 224 ? -5.611 9.475 8.635 1.00 60.61 224 THR B O 1
ATOM 860 N N . HIS B 1 225 ? -5.069 10.545 10.546 1.00 60.63 225 HIS B N 1
ATOM 861 C CA . HIS B 1 225 ? -4.688 11.800 9.909 1.00 59.30 225 HIS B CA 1
ATOM 862 C C . HIS B 1 225 ? -3.201 12.031 10.138 1.00 58.99 225 HIS B C 1
ATOM 863 O O . HIS B 1 225 ? -2.753 12.119 11.286 1.00 61.03 225 HIS B O 1
ATOM 870 N N . ASN B 1 226 ? -2.444 12.142 9.048 1.00 59.31 226 ASN B N 1
ATOM 871 C CA . ASN B 1 226 ? -0.996 12.320 9.100 1.00 60.84 226 ASN B CA 1
ATOM 872 C C . ASN B 1 226 ? -0.644 13.669 8.486 1.00 60.91 226 ASN B C 1
ATOM 873 O O . ASN B 1 226 ? -0.813 13.872 7.279 1.00 59.88 226 ASN B O 1
ATOM 878 N N . THR B 1 227 ? -0.144 14.584 9.312 1.00 65.00 227 THR B N 1
ATOM 879 C CA . THR B 1 227 ? 0.251 15.915 8.866 1.00 65.96 227 THR B CA 1
ATOM 880 C C . THR B 1 227 ? 1.744 16.094 9.102 1.00 66.36 227 THR B C 1
ATOM 881 O O . THR B 1 227 ? 2.199 16.085 10.251 1.00 66.69 227 THR B O 1
ATOM 885 N N . ASN B 1 228 ? 2.497 16.235 8.013 1.00 70.49 228 ASN B N 1
ATOM 886 C CA . ASN B 1 228 ? 3.942 16.432 8.074 1.00 71.86 228 ASN B CA 1
ATOM 887 C C . ASN B 1 228 ? 4.253 17.865 7.658 1.00 72.77 228 ASN B C 1
ATOM 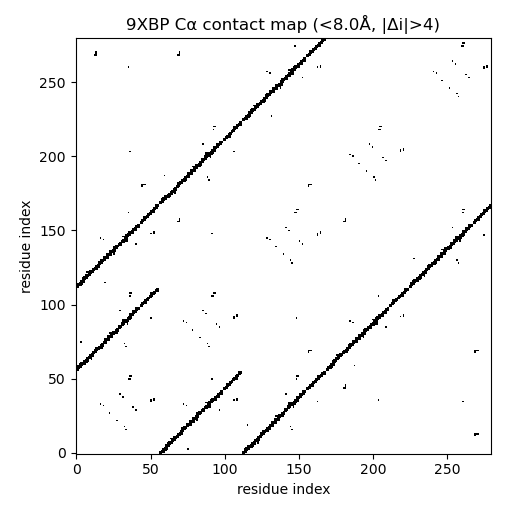888 O O . ASN B 1 228 ? 4.039 18.243 6.500 1.00 72.84 228 ASN B O 1
ATOM 893 N N . ASN B 1 229 ? 4.762 18.695 8.603 1.00 74.74 229 ASN B N 1
ATOM 894 C CA . ASN B 1 229 ? 5.133 20.075 8.318 1.00 73.07 229 ASN B CA 1
ATOM 895 C C . ASN B 1 229 ? 6.647 20.252 8.358 1.00 73.31 229 ASN B C 1
ATOM 896 O O . ASN B 1 229 ? 7.315 20.196 7.325 1.00 72.72 229 ASN B O 1
ATOM 901 N N . GLY C 1 87 ? 13.158 -26.538 1.106 1.00 31.01 87 GLY C N 1
ATOM 902 C CA . GLY C 1 87 ? 13.550 -25.142 1.056 1.00 25.58 87 GLY C CA 1
ATOM 903 C C . GLY C 1 87 ? 12.442 -24.189 1.460 1.00 24.83 87 GLY C C 1
ATOM 904 O O . GLY C 1 87 ? 11.928 -24.255 2.579 1.00 26.75 87 GLY C O 1
ATOM 905 N N . TYR C 1 88 ? 12.064 -23.303 0.543 1.00 20.16 88 TYR C N 1
ATOM 906 C CA . TYR C 1 88 ? 11.038 -22.300 0.799 1.00 15.99 88 TYR C CA 1
ATOM 907 C C . TYR C 1 88 ? 9.879 -22.507 -0.163 1.00 18.18 88 TYR C C 1
ATOM 908 O O . TYR C 1 88 ? 10.045 -22.388 -1.382 1.00 21.29 88 TYR C O 1
ATOM 917 N N . GLN C 1 89 ? 8.705 -22.793 0.386 1.00 17.62 89 GLN C N 1
ATOM 918 C CA . GLN C 1 89 ? 7.492 -22.972 -0.403 1.00 16.72 89 GLN C CA 1
ATOM 919 C C . GLN C 1 89 ? 6.702 -21.670 -0.373 1.00 13.45 89 GLN C C 1
ATOM 920 O O . GLN C 1 89 ? 6.115 -21.314 0.654 1.00 16.61 89 GLN C O 1
ATOM 926 N N . GLN C 1 90 ? 6.692 -20.959 -1.502 1.00 8.96 90 GLN C N 1
ATOM 927 C CA . GLN C 1 90 ? 5.933 -19.724 -1.647 1.00 11.12 90 GLN C CA 1
ATOM 928 C C . GLN C 1 90 ? 5.090 -19.736 -2.916 1.00 15.64 90 GLN C C 1
ATOM 929 O O . GLN C 1 90 ? 4.743 -18.670 -3.436 1.00 17.45 90 GLN C O 1
ATOM 935 N N . GLN C 1 91 ? 4.756 -20.920 -3.422 1.00 18.10 91 GLN C N 1
ATOM 936 C CA . GLN C 1 91 ? 4.074 -21.037 -4.700 1.00 9.21 91 GLN C CA 1
ATOM 937 C C . GLN C 1 91 ? 2.625 -20.567 -4.600 1.00 12.76 91 GLN C C 1
ATOM 938 O O . GLN C 1 91 ? 2.028 -20.503 -3.521 1.00 14.92 91 GLN C O 1
ATOM 944 N N . PHE C 1 92 ? 2.074 -20.211 -5.756 1.00 11.44 92 PHE C N 1
ATOM 945 C CA . PHE C 1 92 ? 0.672 -19.832 -5.902 1.00 9.97 92 PHE C CA 1
ATOM 946 C C . PHE C 1 92 ? -0.070 -21.080 -6.370 1.00 15.58 92 PHE C C 1
ATOM 947 O O . PHE C 1 92 ? 0.034 -21.477 -7.533 1.00 20.47 92 PHE C O 1
ATOM 955 N N . ASN C 1 93 ? -0.781 -21.728 -5.450 1.00 14.82 93 ASN C N 1
ATOM 956 C CA . ASN C 1 93 ? -1.434 -23.009 -5.727 1.00 16.43 93 ASN C CA 1
ATOM 957 C C . ASN C 1 93 ? -2.840 -23.030 -5.140 1.00 14.43 93 ASN C C 1
ATOM 958 O O . ASN C 1 93 ? -3.106 -23.715 -4.145 1.00 18.43 93 ASN C O 1
ATOM 963 N N . PRO C 1 94 ? -3.770 -22.282 -5.731 1.00 17.51 94 PRO C N 1
ATOM 964 C CA . PRO C 1 94 ? -5.180 -22.476 -5.379 1.00 16.76 94 PRO C CA 1
ATOM 965 C C . PRO C 1 94 ? -5.683 -23.796 -5.938 1.00 19.30 94 PRO C C 1
ATOM 966 O O . PRO C 1 94 ? -5.415 -24.148 -7.090 1.00 20.12 94 PRO C O 1
ATOM 970 N N . GLN C 1 95 ? -6.405 -24.536 -5.107 1.00 24.29 95 GLN C N 1
ATOM 971 C CA . GLN C 1 95 ? -6.943 -25.836 -5.494 1.00 23.28 95 GLN C CA 1
ATOM 972 C C . GLN C 1 95 ? -8.462 -25.755 -5.454 1.00 25.22 95 GLN C C 1
ATOM 973 O O . GLN C 1 95 ? -9.055 -25.605 -4.379 1.00 28.07 95 GLN C O 1
ATOM 979 N N . GLY C 1 96 ? -9.083 -25.838 -6.628 1.00 30.55 96 GLY C N 1
ATOM 980 C CA . GLY C 1 96 ? -10.514 -25.653 -6.730 1.00 32.59 96 GLY C CA 1
ATOM 981 C C . GLY C 1 96 ? -10.912 -24.222 -6.401 1.00 33.92 96 GLY C C 1
ATOM 982 O O . GLY C 1 96 ? -10.089 -23.306 -6.330 1.00 33.21 96 GLY C O 1
ATOM 983 N N . GLY C 1 97 ? -12.213 -24.044 -6.199 1.00 40.30 97 GLY C N 1
ATOM 984 C CA . GLY C 1 97 ? -12.741 -22.767 -5.760 1.00 39.37 97 GLY C CA 1
ATOM 985 C C . GLY C 1 97 ? -12.659 -21.687 -6.826 1.00 40.15 97 GLY C C 1
ATOM 986 O O . GLY C 1 97 ? -12.300 -21.913 -7.983 1.00 38.63 97 GLY C O 1
ATOM 987 N N . ARG C 1 98 ? -12.977 -20.469 -6.399 1.00 40.16 98 ARG C N 1
ATOM 988 C CA . ARG C 1 98 ? -13.021 -19.353 -7.334 1.00 35.08 98 ARG C CA 1
ATOM 989 C C . ARG C 1 98 ? -12.850 -18.044 -6.578 1.00 34.66 98 ARG C C 1
ATOM 990 O O . ARG C 1 98 ? -13.188 -17.943 -5.394 1.00 41.20 98 ARG C O 1
ATOM 998 N N . GLY C 1 99 ? -12.346 -17.037 -7.282 1.00 19.44 99 GLY C N 1
ATOM 999 C CA . GLY C 1 99 ? -12.194 -15.735 -6.661 1.00 22.47 99 GLY C CA 1
ATOM 1000 C C . GLY C 1 99 ? -11.359 -14.792 -7.505 1.00 18.62 99 GLY C C 1
ATOM 1001 O O . GLY C 1 99 ? -11.131 -15.026 -8.695 1.00 22.67 99 GLY C O 1
ATOM 1002 N N . ASN C 1 100 ? -10.928 -13.712 -6.864 1.00 19.95 100 ASN C N 1
ATOM 1003 C CA . ASN C 1 100 ? -10.117 -12.682 -7.499 1.00 14.75 100 ASN C CA 1
ATOM 1004 C C . ASN C 1 100 ? -8.760 -12.617 -6.814 1.00 14.43 100 ASN C C 1
ATOM 1005 O O . ASN C 1 100 ? -8.682 -12.470 -5.590 1.00 21.16 100 ASN C O 1
ATOM 1010 N N . TYR C 1 101 ? -7.697 -12.718 -7.604 1.00 16.28 101 TYR C N 1
ATOM 1011 C CA . TYR C 1 101 ? -6.334 -12.774 -7.090 1.00 8.60 101 TYR C CA 1
ATOM 1012 C C . TYR C 1 101 ? -5.512 -11.676 -7.749 1.00 14.79 101 TYR C C 1
ATOM 1013 O O . TYR C 1 101 ? -5.279 -11.718 -8.962 1.00 27.12 101 TYR C O 1
ATOM 1022 N N . LYS C 1 102 ? -5.048 -10.717 -6.953 1.00 10.86 102 LYS C N 1
ATOM 1023 C CA . LYS C 1 102 ? -4.269 -9.623 -7.514 1.00 17.07 102 LYS C CA 1
ATOM 1024 C C . LYS C 1 102 ? -3.302 -9.068 -6.476 1.00 13.03 102 LYS C C 1
ATOM 1025 O O . LYS C 1 102 ? -3.566 -9.094 -5.272 1.00 10.61 102 LYS C O 1
ATOM 1031 N N . ASN C 1 103 ? -2.242 -8.436 -6.982 1.00 7.16 103 ASN C N 1
ATOM 1032 C CA . ASN C 1 103 ? -1.171 -7.865 -6.162 1.00 9.28 103 ASN C CA 1
ATOM 1033 C C . ASN C 1 103 ? -0.465 -8.954 -5.345 1.00 13.47 103 ASN C C 1
ATOM 1034 O O . ASN C 1 103 ? -0.569 -9.039 -4.119 1.00 16.88 103 ASN C O 1
ATOM 1039 N N . PHE C 1 104 ? 0.204 -9.830 -6.086 1.00 14.96 104 PHE C N 1
ATOM 1040 C CA . PHE C 1 104 ? 1.141 -10.800 -5.528 1.00 11.95 104 PHE C CA 1
ATOM 1041 C C . PHE C 1 104 ? 2.549 -10.388 -5.937 1.00 8.85 104 PHE C C 1
ATOM 1042 O O . PHE C 1 104 ? 2.850 -10.302 -7.133 1.00 17.62 104 PHE C O 1
ATOM 1050 N N . ASN C 1 105 ? 3.409 -10.140 -4.950 1.00 8.39 105 ASN C N 1
ATOM 1051 C CA . ASN C 1 105 ? 4.737 -9.591 -5.200 1.00 8.45 105 ASN C CA 1
ATOM 1052 C C . ASN C 1 105 ? 5.792 -10.465 -4.536 1.00 11.18 105 ASN C C 1
ATOM 1053 O O . ASN C 1 105 ? 5.756 -10.674 -3.319 1.00 15.70 105 ASN C O 1
ATOM 1058 N N . TYR C 1 106 ? 6.749 -10.938 -5.330 1.00 14.21 106 TYR C N 1
ATOM 1059 C CA . TYR C 1 106 ? 7.839 -11.779 -4.850 1.00 11.48 106 TYR C CA 1
ATOM 1060 C C . TYR C 1 106 ? 9.150 -11.025 -5.015 1.00 12.39 106 TYR C C 1
ATOM 1061 O O . TYR C 1 106 ? 9.567 -10.738 -6.143 1.00 20.24 106 TYR C O 1
ATOM 1070 N N . ASN C 1 107 ? 9.809 -10.724 -3.898 1.00 12.74 107 ASN C N 1
ATOM 1071 C CA . ASN C 1 107 ? 11.063 -9.975 -3.893 1.00 8.13 107 ASN C CA 1
ATOM 1072 C C . ASN C 1 107 ? 12.183 -10.887 -3.406 1.00 14.27 107 ASN C C 1
ATOM 1073 O O . ASN C 1 107 ? 12.224 -11.256 -2.227 1.00 15.67 107 ASN C O 1
ATOM 1078 N N . ASN C 1 108 ? 13.097 -11.235 -4.306 1.00 16.71 108 ASN C N 1
ATOM 1079 C CA . ASN C 1 108 ? 14.236 -12.089 -3.989 1.00 14.47 108 ASN C CA 1
ATOM 1080 C C . ASN C 1 108 ? 15.503 -11.244 -4.038 1.00 9.24 108 ASN C C 1
ATOM 1081 O O . ASN C 1 108 ? 15.935 -10.826 -5.118 1.00 25.21 108 ASN C O 1
ATOM 1086 N N . ASN C 1 109 ? 16.096 -11.002 -2.874 1.00 12.00 109 ASN C N 1
ATOM 1087 C CA . ASN C 1 109 ? 17.306 -10.191 -2.746 1.00 10.28 109 ASN C CA 1
ATOM 1088 C C . ASN C 1 109 ? 18.482 -11.143 -2.525 1.00 8.43 109 ASN C C 1
ATOM 1089 O O . ASN C 1 109 ? 18.658 -11.702 -1.442 1.00 19.35 109 ASN C O 1
ATOM 1094 N N . LEU C 1 110 ? 19.284 -11.328 -3.566 1.00 14.01 110 LEU C N 1
ATOM 1095 C CA . LEU C 1 110 ? 20.428 -12.233 -3.485 1.00 9.27 110 LEU C CA 1
ATOM 1096 C C . LEU C 1 110 ? 21.676 -11.393 -3.265 1.00 6.06 110 LEU C C 1
ATOM 1097 O O . LEU C 1 110 ? 22.215 -10.806 -4.205 1.00 20.02 110 LEU C O 1
ATOM 1102 N N . GLN C 1 111 ? 22.111 -11.316 -2.005 1.00 14.08 111 GLN C N 1
ATOM 1103 C CA . GLN C 1 111 ? 23.332 -10.603 -1.616 1.00 11.43 111 GLN C CA 1
ATOM 1104 C C . GLN C 1 111 ? 23.393 -9.205 -2.231 1.00 15.21 111 GLN C C 1
ATOM 1105 O O . GLN C 1 111 ? 24.454 -8.730 -2.643 1.00 21.07 111 GLN C O 1
ATOM 1111 N N . GLY C 1 112 ? 22.241 -8.537 -2.293 1.00 14.34 112 GLY C N 1
ATOM 1112 C CA . GLY C 1 112 ? 22.113 -7.275 -2.982 1.00 7.09 112 GLY C CA 1
ATOM 1113 C C .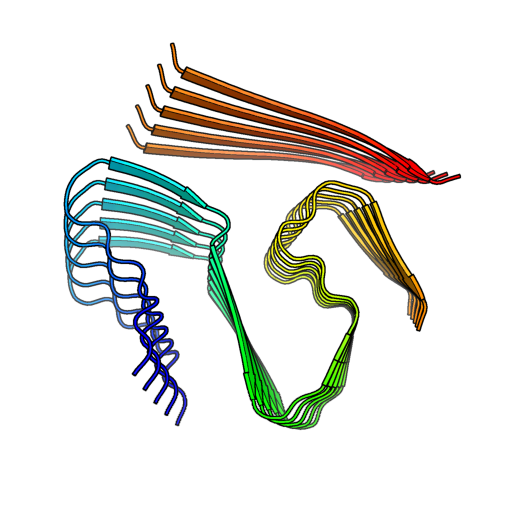 GLY C 1 112 ? 21.782 -6.118 -2.054 1.00 8.78 112 GLY C C 1
ATOM 1114 O O . GLY C 1 112 ? 21.637 -6.272 -0.839 1.00 19.02 112 GLY C O 1
ATOM 1115 N N . TYR C 1 113 ? 21.645 -4.949 -2.670 1.00 8.70 113 TYR C N 1
ATOM 1116 C CA . TYR C 1 113 ? 21.361 -3.706 -1.965 1.00 8.68 113 TYR C CA 1
ATOM 1117 C C . TYR C 1 113 ? 19.989 -3.208 -2.391 1.00 10.60 113 TYR C C 1
ATOM 1118 O O . TYR C 1 113 ? 19.800 -2.810 -3.546 1.00 21.23 113 TYR C O 1
ATOM 1127 N N . GLN C 1 114 ? 19.042 -3.206 -1.456 1.00 9.12 114 GLN C N 1
ATOM 1128 C CA . GLN C 1 114 ? 17.686 -2.736 -1.723 1.00 8.09 114 GLN C CA 1
ATOM 1129 C C . GLN C 1 114 ? 17.322 -1.664 -0.708 1.00 14.91 114 GLN C C 1
ATOM 1130 O O . GLN C 1 114 ? 17.289 -1.929 0.498 1.00 21.47 114 GLN C O 1
ATOM 1136 N N . ALA C 1 115 ? 17.018 -0.468 -1.197 1.00 12.38 115 ALA C N 1
ATOM 1137 C CA . ALA C 1 115 ? 16.682 0.651 -0.330 1.00 13.09 115 ALA C CA 1
ATOM 1138 C C . ALA C 1 115 ? 15.506 1.422 -0.907 1.00 14.02 115 ALA C C 1
ATOM 1139 O O . ALA C 1 115 ? 15.461 1.695 -2.111 1.00 23.16 115 ALA C O 1
ATOM 1141 N N . GLY C 1 116 ? 14.583 1.818 -0.036 1.00 6.80 116 GLY C N 1
ATOM 1142 C CA . GLY C 1 116 ? 13.421 2.546 -0.500 1.00 10.85 116 GLY C CA 1
ATOM 1143 C C . GLY C 1 116 ? 12.464 1.660 -1.267 1.00 17.45 116 GLY C C 1
ATOM 1144 O O . GLY C 1 116 ? 12.343 1.763 -2.492 1.00 22.99 116 GLY C O 1
ATOM 1145 N N . PHE C 1 117 ? 11.819 0.745 -0.552 1.00 15.91 117 PHE C N 1
ATOM 1146 C CA . PHE C 1 117 ? 10.862 -0.189 -1.132 1.00 12.40 117 PHE C CA 1
ATOM 1147 C C . PHE C 1 117 ? 9.522 -0.020 -0.433 1.00 16.57 117 PHE C C 1
ATOM 1148 O O . PHE C 1 117 ? 9.433 -0.165 0.791 1.00 20.21 117 PHE C O 1
ATOM 1156 N N . GLN C 1 118 ? 8.484 0.279 -1.207 1.00 13.87 118 GLN C N 1
ATOM 1157 C CA . GLN C 1 118 ? 7.117 0.366 -0.692 1.00 13.87 118 GLN C CA 1
ATOM 1158 C C . GLN C 1 118 ? 6.165 -0.411 -1.597 1.00 15.01 118 GLN C C 1
ATOM 1159 O O . GLN C 1 118 ? 5.253 0.164 -2.199 1.00 17.54 118 GLN C O 1
ATOM 1165 N N . PRO C 1 119 ? 6.343 -1.730 -1.704 1.00 21.73 119 PRO C N 1
ATOM 1166 C CA . PRO C 1 119 ? 5.467 -2.515 -2.579 1.00 15.32 119 PRO C CA 1
ATOM 1167 C C . PRO C 1 119 ? 4.027 -2.496 -2.090 1.00 15.38 119 PRO C C 1
ATOM 1168 O O . PRO C 1 119 ? 3.745 -2.553 -0.891 1.00 21.50 119 PRO C O 1
ATOM 1172 N N . GLN C 1 120 ? 3.111 -2.420 -3.055 1.00 17.47 120 GLN C N 1
ATOM 1173 C CA . GLN C 1 120 ? 1.679 -2.376 -2.782 1.00 22.80 120 GLN C CA 1
ATOM 1174 C C . GLN C 1 120 ? 1.338 -1.213 -1.859 1.00 17.66 120 GLN C C 1
ATOM 1175 O O . GLN C 1 120 ? 0.406 -1.304 -1.054 1.00 14.96 120 GLN C O 1
ATOM 1181 N N . SER C 1 121 ? 2.086 -0.117 -1.972 1.00 33.17 121 SER C N 1
ATOM 1182 C CA . SER C 1 121 ? 1.865 1.044 -1.123 1.00 28.55 121 SER C CA 1
ATOM 1183 C C . SER C 1 121 ? 0.622 1.806 -1.564 1.00 31.67 121 SER C C 1
ATOM 1184 O O . SER C 1 121 ? 0.352 1.953 -2.760 1.00 39.95 121 SER C O 1
ATOM 1187 N N . GLN C 1 122 ? -0.145 2.281 -0.585 1.00 38.37 122 GLN C N 1
ATOM 1188 C CA . GLN C 1 122 ? -1.300 3.120 -0.853 1.00 40.04 122 GLN C CA 1
ATOM 1189 C C . GLN C 1 122 ? -1.223 4.480 -0.176 1.00 40.26 122 GLN C C 1
ATOM 1190 O O . GLN C 1 122 ? -2.011 5.369 -0.521 1.00 41.27 122 GLN C O 1
ATOM 1196 N N . GLY C 1 123 ? -0.300 4.675 0.760 1.00 43.23 123 GLY C N 1
ATOM 1197 C CA . GLY C 1 123 ? -0.153 5.964 1.406 1.00 46.24 123 GLY C CA 1
ATOM 1198 C C . GLY C 1 123 ? 0.770 6.893 0.648 1.00 45.50 123 GLY C C 1
ATOM 1199 O O . GLY C 1 123 ? 0.712 6.975 -0.583 1.00 47.66 123 GLY C O 1
ATOM 1200 N N . MET C 1 124 ? 1.626 7.606 1.371 1.00 47.68 124 MET C N 1
ATOM 1201 C CA . MET C 1 124 ? 2.582 8.524 0.765 1.00 46.07 124 MET C CA 1
ATOM 1202 C C . MET C 1 124 ? 3.989 8.061 1.112 1.00 47.34 124 MET C C 1
ATOM 1203 O O . MET C 1 124 ? 4.327 7.924 2.292 1.00 50.57 124 MET C O 1
ATOM 1208 N N . SER C 1 125 ? 4.805 7.837 0.086 1.00 46.11 125 SER C N 1
ATOM 1209 C CA . SER C 1 125 ? 6.153 7.306 0.252 1.00 46.23 125 SER C CA 1
ATOM 1210 C C . SER C 1 125 ? 7.155 8.312 -0.293 1.00 43.75 125 SER C C 1
ATOM 1211 O O . SER C 1 125 ? 7.173 8.588 -1.498 1.00 47.29 125 SER C O 1
ATOM 1214 N N . LEU C 1 126 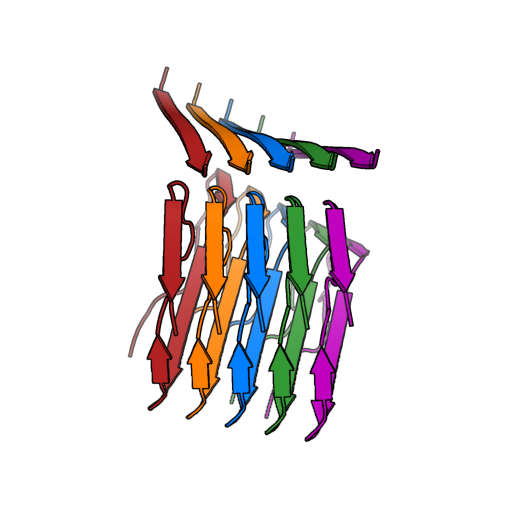? 7.993 8.848 0.588 1.00 43.55 126 LEU C N 1
ATOM 1215 C CA . LEU C 1 126 ? 9.029 9.804 0.215 1.00 41.85 126 LEU C CA 1
ATOM 1216 C C . LEU C 1 126 ? 10.394 9.172 0.457 1.00 44.09 126 LEU C C 1
ATOM 1217 O O . LEU C 1 126 ? 10.759 8.899 1.605 1.00 47.39 126 LEU C O 1
ATOM 1222 N N . ASN C 1 127 ? 11.143 8.954 -0.619 1.00 38.19 127 ASN C N 1
ATOM 1223 C CA . ASN C 1 127 ? 12.471 8.358 -0.545 1.00 38.68 127 ASN C CA 1
ATOM 1224 C C . ASN C 1 127 ? 13.488 9.355 -1.080 1.00 39.33 127 ASN C C 1
ATOM 1225 O O . ASN C 1 127 ? 13.459 9.703 -2.265 1.00 42.51 127 ASN C O 1
ATOM 1230 N N . ASP C 1 128 ? 14.381 9.810 -0.207 1.00 43.52 128 ASP C N 1
ATOM 1231 C CA . ASP C 1 128 ? 15.424 10.763 -0.566 1.00 42.39 128 ASP C CA 1
ATOM 1232 C C . ASP C 1 128 ? 16.774 10.062 -0.529 1.00 40.91 128 ASP C C 1
ATOM 1233 O O . ASP C 1 128 ? 17.230 9.642 0.540 1.00 44.31 128 ASP C O 1
ATOM 1238 N N . PHE C 1 129 ? 17.408 9.945 -1.690 1.00 40.98 129 PHE C N 1
ATOM 1239 C CA . PHE C 1 129 ? 18.708 9.291 -1.795 1.00 40.21 129 PHE C CA 1
ATOM 1240 C C . PHE C 1 129 ? 19.818 10.317 -1.998 1.00 39.67 129 PHE C C 1
ATOM 1241 O O . PHE C 1 129 ? 19.565 11.442 -2.430 1.00 42.76 129 PHE C O 1
ATOM 1249 N N . ASP C 1 217 ? -22.965 -10.232 3.696 1.00 72.91 217 ASP C N 1
ATOM 1250 C CA . ASP C 1 217 ? -22.351 -9.011 3.187 1.00 73.16 217 ASP C CA 1
ATOM 1251 C C . ASP C 1 217 ? -20.987 -8.779 3.833 1.00 73.74 217 ASP C C 1
ATOM 1252 O O . ASP C 1 217 ? -20.897 -8.418 5.008 1.00 74.14 217 ASP C O 1
ATOM 1257 N N . LEU C 1 218 ? -19.928 -8.972 3.054 1.00 64.04 218 LEU C N 1
ATOM 1258 C CA . LEU C 1 218 ? -18.558 -8.817 3.531 1.00 63.00 218 LEU C CA 1
ATOM 1259 C C . LEU C 1 218 ? -17.886 -7.709 2.734 1.00 61.90 218 LEU C C 1
ATOM 1260 O O . LEU C 1 218 ? -17.674 -7.851 1.524 1.00 61.78 218 LEU C O 1
ATOM 1265 N N . LYS C 1 219 ? -17.513 -6.631 3.417 1.00 53.01 219 LYS C N 1
ATOM 1266 C CA . LYS C 1 219 ? -17.058 -5.414 2.756 1.00 52.63 219 LYS C CA 1
ATOM 1267 C C . LYS C 1 219 ? -15.793 -4.895 3.423 1.00 53.43 219 LYS C C 1
ATOM 1268 O O . LYS C 1 219 ? -15.795 -4.601 4.623 1.00 52.29 219 LYS C O 1
ATOM 1274 N N . ILE C 1 220 ? -14.733 -4.740 2.637 1.00 53.54 220 ILE C N 1
ATOM 1275 C CA . ILE C 1 220 ? -13.507 -4.081 3.075 1.00 53.09 220 ILE C CA 1
ATOM 1276 C C . ILE C 1 220 ? -13.355 -2.801 2.263 1.00 54.21 220 ILE C C 1
ATOM 1277 O O . ILE C 1 220 ? -13.294 -2.844 1.028 1.00 53.05 220 ILE C O 1
ATOM 1282 N N . SER C 1 221 ? -13.286 -1.667 2.951 1.00 58.78 221 SER C N 1
ATOM 1283 C CA . SER C 1 221 ? -13.266 -0.367 2.293 1.00 58.81 221 SER C CA 1
ATOM 1284 C C . SER C 1 221 ? -12.078 0.448 2.779 1.00 59.32 221 SER C C 1
ATOM 1285 O O . SER C 1 221 ? -11.957 0.726 3.976 1.00 62.18 221 SER C O 1
ATOM 1288 N N . GLU C 1 222 ? -11.235 0.873 1.843 1.00 61.27 222 GLU C N 1
ATOM 1289 C CA . GLU C 1 222 ? -10.068 1.687 2.155 1.00 62.60 222 GLU C CA 1
ATOM 1290 C C . GLU C 1 222 ? -10.101 2.963 1.327 1.00 62.98 222 GLU C C 1
ATOM 1291 O O . GLU C 1 222 ? -10.159 2.908 0.095 1.00 64.63 222 GLU C O 1
ATOM 1297 N N . SER C 1 223 ? -10.056 4.104 2.005 1.00 64.29 223 SER C N 1
ATOM 1298 C CA . SER C 1 223 ? -10.060 5.409 1.357 1.00 62.50 223 SER C CA 1
ATOM 1299 C C . SER C 1 223 ? -8.842 6.198 1.812 1.00 62.28 223 SER C C 1
ATOM 1300 O O . SER C 1 223 ? -8.643 6.402 3.014 1.00 63.88 223 SER C O 1
ATOM 1303 N N . THR C 1 224 ? -8.039 6.649 0.852 1.00 58.57 224 THR C N 1
ATOM 1304 C CA . THR C 1 224 ? -6.797 7.351 1.152 1.00 58.96 224 THR C CA 1
ATOM 1305 C C . THR C 1 224 ? -6.717 8.634 0.339 1.00 59.77 224 THR C C 1
ATOM 1306 O O . THR C 1 224 ? -6.862 8.612 -0.887 1.00 60.61 224 THR C O 1
ATOM 1310 N N . HIS C 1 225 ? -6.473 9.747 1.024 1.00 60.63 225 HIS C N 1
ATOM 1311 C CA . HIS C 1 225 ? -6.268 11.042 0.387 1.00 59.30 225 HIS C CA 1
ATOM 1312 C C . HIS C 1 225 ? -4.827 11.476 0.615 1.00 58.99 225 HIS C C 1
ATOM 1313 O O . HIS C 1 225 ? -4.395 11.625 1.764 1.00 61.03 225 HIS C O 1
ATOM 1320 N N . ASN C 1 226 ? -4.092 11.690 -0.474 1.00 59.31 226 ASN C N 1
ATOM 1321 C CA . ASN C 1 226 ? -2.683 12.066 -0.422 1.00 60.84 226 ASN C CA 1
ATOM 1322 C C . ASN C 1 226 ? -2.520 13.450 -1.036 1.00 60.91 226 ASN C C 1
ATOM 1323 O O . ASN C 1 226 ? -2.716 13.628 -2.243 1.00 59.88 226 ASN C O 1
ATOM 1328 N N . THR C 1 227 ? -2.151 14.425 -0.210 1.00 65.00 227 THR C N 1
ATOM 1329 C CA . THR C 1 227 ? -1.943 15.798 -0.657 1.00 65.96 227 THR C CA 1
ATOM 1330 C C . THR C 1 227 ? -0.489 16.181 -0.420 1.00 66.36 227 THR C C 1
ATOM 1331 O O . THR C 1 227 ? -0.037 16.235 0.729 1.00 66.69 227 THR C O 1
ATOM 1335 N N . ASN C 1 228 ? 0.238 16.424 -1.509 1.00 70.49 228 ASN C N 1
ATOM 1336 C CA . ASN C 1 228 ? 1.642 16.818 -1.449 1.00 71.86 228 ASN C CA 1
ATOM 1337 C C . ASN C 1 228 ? 1.753 18.280 -1.865 1.00 72.77 228 ASN C C 1
ATOM 1338 O O . ASN C 1 228 ? 1.489 18.626 -3.022 1.00 72.84 228 ASN C O 1
ATOM 1343 N N . ASN C 1 229 ? 2.142 19.172 -0.920 1.00 74.74 229 ASN C N 1
ATOM 1344 C CA . ASN C 1 229 ? 2.320 20.591 -1.204 1.00 73.07 229 ASN C CA 1
ATOM 1345 C C . ASN C 1 229 ? 3.795 20.974 -1.165 1.00 73.31 229 ASN C C 1
ATOM 1346 O O . ASN C 1 229 ? 4.465 21.011 -2.197 1.00 72.72 229 ASN C O 1
ATOM 1351 N N . GLY D 1 87 ? 7.419 -28.676 15.389 1.00 31.01 87 GLY D N 1
ATOM 1352 C CA . GLY D 1 87 ? 8.090 -27.391 15.338 1.00 25.58 87 GLY D CA 1
ATOM 1353 C C . GLY D 1 87 ? 7.201 -26.230 15.743 1.00 24.83 87 GLY D C 1
ATOM 1354 O O . GLY D 1 87 ? 6.684 -26.189 16.861 1.00 26.75 87 GLY D O 1
ATOM 1355 N N . TYR D 1 88 ? 7.014 -25.285 14.825 1.00 20.16 88 TYR D N 1
ATOM 1356 C CA . TYR D 1 88 ? 6.216 -24.093 15.081 1.00 15.99 88 TYR D CA 1
ATOM 1357 C C . TYR D 1 88 ? 5.039 -24.057 14.119 1.00 18.18 88 TYR D C 1
ATOM 1358 O O . TYR D 1 88 ? 5.226 -23.975 12.900 1.00 21.29 88 TYR D O 1
ATOM 1367 N N . GLN D 1 89 ? 3.832 -24.095 14.669 1.00 17.62 89 GLN D N 1
ATOM 1368 C CA . GLN D 1 89 ? 2.607 -24.021 13.879 1.00 16.72 89 GLN D CA 1
ATOM 1369 C C . GLN D 1 89 ? 2.102 -22.584 13.909 1.00 13.45 89 GLN D C 1
ATOM 1370 O O . GLN D 1 89 ? 1.601 -22.116 14.936 1.00 16.61 89 GLN D O 1
ATOM 1376 N N . GLN D 1 90 ? 2.239 -21.887 12.780 1.00 8.96 90 GLN D N 1
ATOM 1377 C CA . GLN D 1 90 ? 1.750 -20.522 12.636 1.00 11.12 90 GLN D CA 1
ATOM 1378 C C . GLN D 1 90 ? 0.922 -20.360 11.366 1.00 15.64 90 GLN D C 1
ATOM 1379 O O . GLN D 1 90 ? 0.802 -19.246 10.847 1.00 17.45 90 GLN D O 1
ATOM 1385 N N . GLN D 1 91 ? 0.352 -21.450 10.860 1.00 18.10 91 GLN D N 1
ATOM 1386 C CA . GLN D 1 91 ? -0.340 -21.425 9.582 1.00 9.21 91 GLN D CA 1
ATOM 1387 C C . GLN D 1 91 ? -1.661 -20.666 9.682 1.00 12.76 91 GLN D C 1
ATOM 1388 O O . GLN D 1 91 ? -2.232 -20.482 10.761 1.00 14.92 91 GLN D O 1
ATOM 1394 N N . PHE D 1 92 ? -2.126 -20.205 8.526 1.00 11.44 92 PHE D N 1
ATOM 1395 C CA . PHE D 1 92 ? -3.421 -19.546 8.380 1.00 9.97 92 PHE D CA 1
ATOM 1396 C C . PHE D 1 92 ? -4.403 -20.614 7.912 1.00 15.58 92 PHE D C 1
ATOM 1397 O O . PHE D 1 92 ? -4.383 -21.024 6.750 1.00 20.47 92 PHE D O 1
ATOM 1405 N N . ASN D 1 93 ? -5.233 -21.102 8.832 1.00 14.82 93 ASN D N 1
ATOM 1406 C CA . ASN D 1 93 ? -6.136 -22.222 8.555 1.00 16.43 93 ASN D CA 1
ATOM 1407 C C . ASN D 1 93 ? -7.515 -21.953 9.143 1.00 14.43 93 ASN D C 1
ATOM 1408 O O . ASN D 1 93 ? -7.917 -22.569 10.137 1.00 18.43 93 ASN D O 1
ATOM 1413 N N . PRO D 1 94 ? -8.272 -21.030 8.551 1.00 17.51 94 PRO D N 1
ATOM 1414 C CA . PRO D 1 94 ? -9.692 -20.930 8.904 1.00 16.76 94 PRO D CA 1
ATOM 1415 C C . PRO D 1 94 ? -10.456 -22.118 8.344 1.00 19.30 94 PRO D C 1
ATOM 1416 O O . PRO D 1 94 ? -10.265 -22.517 7.192 1.00 20.12 94 PRO D O 1
ATOM 1420 N N . GLN D 1 95 ? -11.315 -22.694 9.176 1.00 24.29 95 GLN D N 1
ATOM 1421 C CA . GLN D 1 95 ? -12.108 -23.856 8.788 1.00 23.28 95 GLN D CA 1
ATOM 1422 C C . GLN D 1 95 ? -13.578 -23.463 8.828 1.00 25.22 95 GLN D C 1
ATOM 1423 O O . GLN D 1 95 ? -14.127 -23.195 9.903 1.00 28.07 95 GLN D O 1
ATOM 1429 N N . GLY D 1 96 ? -14.202 -23.417 7.654 1.00 30.55 96 GLY D N 1
ATOM 1430 C CA . GLY D 1 96 ? -15.565 -22.942 7.552 1.00 32.59 96 GLY D CA 1
ATOM 1431 C C . GLY D 1 96 ? -15.660 -21.459 7.881 1.00 33.92 96 GLY D C 1
ATOM 1432 O O . GLY D 1 96 ? -14.667 -20.732 7.952 1.00 33.21 96 GLY D O 1
ATOM 1433 N N . GLY D 1 97 ? -16.896 -21.017 8.083 1.00 40.30 97 GLY D N 1
ATOM 1434 C CA . GLY D 1 97 ? -17.151 -19.659 8.522 1.00 39.37 97 GLY D CA 1
ATOM 1435 C C . GLY D 1 97 ? -16.849 -18.619 7.456 1.00 40.15 97 GLY D C 1
ATOM 1436 O O . GLY D 1 97 ? -16.543 -18.915 6.299 1.00 38.63 97 GLY D O 1
ATOM 1437 N N . ARG D 1 98 ? -16.909 -17.362 7.883 1.00 40.16 98 ARG D N 1
ATOM 1438 C CA . ARG D 1 98 ? -16.722 -16.261 6.948 1.00 35.08 98 ARG D CA 1
ATOM 1439 C C . ARG D 1 98 ? -16.287 -15.015 7.704 1.00 34.66 98 ARG D C 1
ATOM 1440 O O . ARG D 1 98 ? -16.596 -14.847 8.888 1.00 41.20 98 ARG D O 1
ATOM 1448 N N . GLY D 1 99 ? -15.586 -14.133 7.000 1.00 19.44 99 GLY D N 1
ATOM 1449 C CA . GLY D 1 99 ? -15.169 -12.890 7.621 1.00 22.47 99 GLY D CA 1
ATOM 1450 C C . GLY D 1 99 ? -14.158 -12.140 6.777 1.00 18.62 99 GLY D C 1
ATOM 1451 O O . GLY D 1 99 ? -13.983 -12.415 5.587 1.00 22.67 99 GLY D O 1
ATOM 1452 N N . ASN D 1 100 ? -13.514 -11.171 7.418 1.00 19.95 100 ASN D N 1
ATOM 1453 C CA . ASN D 1 100 ? -12.509 -10.330 6.783 1.00 14.75 100 ASN D CA 1
ATOM 1454 C C . ASN D 1 100 ? -11.167 -10.546 7.468 1.00 14.43 100 ASN D C 1
ATOM 1455 O O . ASN D 1 100 ? -11.061 -10.418 8.692 1.00 21.16 100 ASN D O 1
ATOM 1460 N N . TYR D 1 101 ? -10.148 -10.862 6.678 1.00 16.28 101 TYR D N 1
ATOM 1461 C CA . TYR D 1 101 ? -8.826 -11.198 7.193 1.00 8.60 101 TYR D CA 1
ATOM 1462 C C . TYR D 1 101 ? -7.796 -10.292 6.534 1.00 14.79 101 TYR D C 1
ATOM 1463 O O . TYR D 1 101 ? -7.575 -10.381 5.321 1.00 27.12 101 TYR D O 1
ATOM 1472 N N . LYS D 1 102 ? -7.144 -9.449 7.330 1.00 10.86 102 LYS D N 1
ATOM 1473 C CA . LYS D 1 102 ? -6.156 -8.539 6.769 1.00 17.07 102 LYS D CA 1
ATOM 1474 C C . LYS D 1 102 ? -5.096 -8.194 7.806 1.00 13.03 102 LYS D C 1
ATOM 1475 O O . LYS D 1 102 ? -5.360 -8.165 9.011 1.00 10.61 102 LYS D O 1
ATOM 1481 N N . ASN D 1 103 ? -3.929 -7.795 7.300 1.00 7.16 103 ASN D N 1
ATOM 1482 C CA . ASN D 1 103 ? -2.763 -7.456 8.120 1.00 9.28 103 ASN D CA 1
ATOM 1483 C C . ASN D 1 103 ? -2.296 -8.667 8.937 1.00 13.47 103 ASN D C 1
ATOM 1484 O O . ASN D 1 103 ? -2.415 -8.728 10.163 1.00 16.88 103 ASN D O 1
ATOM 1489 N N . PHE D 1 104 ? -1.821 -9.662 8.197 1.00 14.96 104 PHE D N 1
ATOM 1490 C CA . PHE D 1 104 ? -1.104 -10.803 8.754 1.00 11.95 104 PHE D CA 1
ATOM 1491 C C . PHE D 1 104 ? 0.359 -10.690 8.346 1.00 8.85 104 PHE D C 1
ATOM 1492 O O . PHE D 1 104 ? 0.670 -10.667 7.150 1.00 17.62 104 PHE D O 1
ATOM 1500 N N . ASN D 1 105 ? 1.251 -10.624 9.332 1.00 8.39 105 ASN D N 1
ATOM 1501 C CA . ASN D 1 105 ? 2.664 -10.360 9.082 1.00 8.45 105 ASN D CA 1
ATOM 1502 C C . ASN D 1 105 ? 3.516 -11.432 9.746 1.00 11.18 105 ASN D C 1
ATOM 1503 O O . ASN D 1 105 ? 3.437 -11.629 10.963 1.00 15.70 105 ASN D O 1
ATOM 1508 N N . TYR D 1 106 ? 4.355 -12.091 8.953 1.00 14.21 106 TYR D N 1
ATOM 1509 C CA . TYR D 1 106 ? 5.249 -13.139 9.432 1.00 11.48 106 TYR D CA 1
ATOM 1510 C C . TYR D 1 106 ? 6.688 -12.670 9.268 1.00 12.39 106 TYR D C 1
ATOM 1511 O O . TYR D 1 106 ? 7.154 -12.475 8.140 1.00 20.24 106 TYR D O 1
ATOM 1520 N N . ASN D 1 107 ? 7.394 -12.512 10.385 1.00 12.74 107 ASN D N 1
ATOM 1521 C CA . ASN D 1 107 ? 8.775 -12.037 10.389 1.00 8.13 107 ASN D CA 1
ATOM 1522 C C . ASN D 1 107 ? 9.684 -13.160 10.877 1.00 14.27 107 ASN D C 1
ATOM 1523 O O . ASN D 1 107 ? 9.648 -13.529 12.056 1.00 15.67 107 ASN D O 1
ATOM 1528 N N . ASN D 1 108 ? 10.506 -13.688 9.976 1.00 16.71 108 ASN D N 1
ATOM 1529 C CA . ASN D 1 108 ? 11.446 -14.758 10.293 1.00 14.47 108 ASN D CA 1
ATOM 1530 C C . ASN D 1 108 ? 12.859 -14.192 10.244 1.00 9.24 108 ASN D C 1
ATOM 1531 O O . ASN D 1 108 ? 13.368 -13.871 9.165 1.00 25.21 108 ASN D O 1
ATOM 1536 N N . ASN D 1 109 ? 13.490 -14.076 11.409 1.00 12.00 109 ASN D N 1
ATOM 1537 C CA . ASN D 1 109 ? 14.841 -13.532 11.537 1.00 10.28 109 ASN D CA 1
ATOM 1538 C C . ASN D 1 109 ? 15.795 -14.705 11.758 1.00 8.43 109 ASN D C 1
ATOM 1539 O O . ASN D 1 109 ? 15.853 -15.288 12.841 1.00 19.35 109 ASN D O 1
ATOM 1544 N N . LEU D 1 110 ? 16.542 -15.052 10.717 1.00 14.01 110 LEU D N 1
ATOM 1545 C CA . LEU D 1 110 ? 17.475 -16.172 10.798 1.00 9.27 110 LEU D CA 1
ATOM 1546 C C . LEU D 1 110 ? 18.869 -15.607 11.018 1.00 6.06 110 LEU D C 1
ATOM 1547 O O . LEU D 1 110 ? 19.518 -15.143 10.078 1.00 20.02 110 LEU D O 1
ATOM 1552 N N . GLN D 1 111 ? 19.311 -15.621 12.277 1.00 14.08 111 GLN D N 1
ATOM 1553 C CA . GLN D 1 111 ? 20.652 -15.174 12.667 1.00 11.43 111 GLN D CA 1
ATOM 1554 C C . GLN D 1 111 ? 21.000 -13.819 12.051 1.00 15.21 111 GLN D C 1
ATOM 1555 O O . GLN D 1 111 ? 22.136 -13.573 11.640 1.00 21.07 111 GLN D O 1
ATOM 1561 N N . GLY D 1 112 ? 20.010 -12.928 11.990 1.00 14.34 112 GLY D N 1
ATOM 1562 C CA . GLY D 1 112 ? 20.145 -11.667 11.301 1.00 7.09 112 GLY D CA 1
ATOM 1563 C C . GLY D 1 112 ? 20.058 -10.466 12.229 1.00 8.78 112 GLY D C 1
ATOM 1564 O O . GLY D 1 112 ? 19.884 -10.587 13.444 1.00 19.02 112 GLY D O 1
ATOM 1565 N N . TYR D 1 113 ? 20.165 -9.294 11.612 1.00 8.70 113 TYR D N 1
ATOM 1566 C CA . TYR D 1 113 ? 20.142 -8.020 12.318 1.00 8.68 113 TYR D CA 1
ATOM 1567 C C . TYR D 1 113 ? 18.902 -7.250 11.892 1.00 10.60 113 TYR D C 1
ATOM 1568 O O . TYR D 1 113 ? 18.799 -6.821 10.737 1.00 21.23 113 TYR D O 1
ATOM 1577 N N . GLN D 1 114 ? 17.976 -7.053 12.827 1.00 9.12 114 GLN D N 1
ATOM 1578 C CA . GLN D 1 114 ? 16.746 -6.315 12.560 1.00 8.09 114 GLN D CA 1
ATOM 1579 C C . GLN D 1 114 ? 16.610 -5.191 13.575 1.00 14.91 114 GLN D C 1
ATOM 1580 O O . GLN D 1 114 ? 16.523 -5.443 14.781 1.00 21.47 114 GLN D O 1
ATOM 1586 N N . ALA D 1 115 ? 16.558 -3.957 13.085 1.00 12.38 115 ALA D N 1
ATOM 1587 C CA . ALA D 1 115 ? 16.459 -2.793 13.953 1.00 13.09 115 ALA D CA 1
ATOM 1588 C C . ALA D 1 115 ? 15.467 -1.797 13.376 1.00 14.02 115 ALA D C 1
ATOM 1589 O O . ALA D 1 115 ? 15.479 -1.520 12.172 1.00 23.16 115 ALA D O 1
ATOM 1591 N N . GLY D 1 116 ? 14.646 -1.220 14.247 1.00 6.80 116 GLY D N 1
ATOM 1592 C CA . GLY D 1 116 ? 13.658 -0.268 13.783 1.00 10.85 116 GLY D CA 1
ATOM 1593 C C . GLY D 1 116 ? 12.539 -0.938 13.016 1.00 17.45 116 GLY D C 1
ATOM 1594 O O . GLY D 1 116 ? 12.442 -0.813 11.791 1.00 22.99 116 GLY D O 1
ATOM 1595 N N . PHE D 1 117 ? 11.719 -1.701 13.731 1.00 15.91 117 PHE D N 1
ATOM 1596 C CA . PHE D 1 117 ? 10.591 -2.419 13.151 1.00 12.40 117 PHE D CA 1
ATOM 1597 C C . PHE D 1 117 ? 9.314 -1.977 13.850 1.00 16.57 117 PHE D C 1
ATOM 1598 O O . PHE D 1 117 ? 9.198 -2.101 15.074 1.00 20.21 117 PHE D O 1
ATOM 1606 N N . GLN D 1 118 ? 8.360 -1.471 13.075 1.00 13.87 118 GLN D N 1
ATOM 1607 C CA . GLN D 1 118 ? 7.040 -1.105 13.591 1.00 13.87 118 GLN D CA 1
ATOM 1608 C C . GLN D 1 118 ? 5.949 -1.670 12.686 1.00 15.01 118 GLN D C 1
ATOM 1609 O O . GLN D 1 118 ? 5.174 -0.920 12.083 1.00 17.54 118 GLN D O 1
ATOM 1615 N N . PRO D 1 119 ? 5.852 -2.997 12.578 1.00 21.73 119 PRO D N 1
ATOM 1616 C CA . PRO D 1 119 ? 4.833 -3.585 11.704 1.00 15.32 119 PRO D CA 1
ATOM 1617 C C . PRO D 1 119 ? 3.427 -3.270 12.192 1.00 15.38 119 PRO D C 1
ATOM 1618 O O . PRO D 1 119 ? 3.140 -3.268 13.391 1.00 21.50 119 PRO D O 1
ATOM 1622 N N . GLN D 1 120 ? 2.547 -3.008 11.228 1.00 17.47 120 GLN D N 1
ATOM 1623 C CA . GLN D 1 120 ? 1.155 -2.670 11.500 1.00 22.80 120 GLN D CA 1
ATOM 1624 C C . GLN D 1 120 ? 1.060 -1.461 12.424 1.00 17.66 120 GLN D C 1
ATOM 1625 O O . GLN D 1 120 ? 0.129 -1.359 13.228 1.00 14.96 120 GLN D O 1
ATOM 1631 N N . SER D 1 121 ? 2.017 -0.543 12.311 1.00 33.17 121 SER D N 1
ATOM 1632 C CA . SER D 1 121 ? 2.040 0.639 13.159 1.00 28.55 121 SER D CA 1
ATOM 1633 C C . SER D 1 121 ? 0.980 1.640 12.719 1.00 31.67 121 SER D C 1
ATOM 1634 O O . SER D 1 121 ? 0.747 1.839 11.522 1.00 39.95 121 SER D O 1
ATOM 1637 N N . GLN D 1 122 ? 0.327 2.263 13.697 1.00 38.37 122 GLN D N 1
ATOM 1638 C CA . GLN D 1 122 ? -0.631 3.322 13.429 1.00 40.04 122 GLN D CA 1
ATOM 1639 C C . GLN D 1 122 ? -0.275 4.636 14.106 1.00 40.26 122 GLN D C 1
ATOM 1640 O O . GLN D 1 122 ? -0.864 5.668 13.762 1.00 41.27 122 GLN D O 1
ATOM 1646 N N . GLY D 1 123 ? 0.668 4.638 15.043 1.00 43.23 123 GLY D N 1
ATOM 1647 C CA . GLY D 1 123 ? 1.077 5.868 15.688 1.00 46.24 123 GLY D CA 1
ATOM 1648 C C . GLY D 1 123 ? 2.172 6.588 14.930 1.00 45.50 123 GLY D C 1
ATOM 1649 O O . GLY D 1 123 ? 2.132 6.680 13.699 1.00 47.66 123 GLY D O 1
ATOM 1650 N N . MET D 1 124 ? 3.156 7.109 15.654 1.00 47.68 124 MET D N 1
ATOM 1651 C CA . MET D 1 124 ? 4.280 7.811 15.048 1.00 46.07 124 MET D CA 1
ATOM 1652 C C . MET D 1 124 ? 5.561 7.069 15.394 1.00 47.34 124 MET D C 1
ATOM 1653 O O . MET D 1 124 ? 5.865 6.865 16.575 1.00 50.57 124 MET D O 1
ATOM 1658 N N . SER D 1 125 ? 6.314 6.681 14.369 1.00 46.11 125 SER D N 1
ATOM 1659 C CA . SER D 1 125 ? 7.524 5.885 14.535 1.00 46.23 125 SER D CA 1
ATOM 1660 C C . SER D 1 125 ? 8.712 6.663 13.990 1.00 43.75 125 SER D C 1
ATOM 1661 O O . SER D 1 125 ? 8.786 6.929 12.785 1.00 47.29 125 SER D O 1
ATOM 1664 N N . LEU D 1 126 ? 9.642 7.016 14.871 1.00 43.55 126 LEU D N 1
ATOM 1665 C CA . LEU D 1 126 ? 10.852 7.738 14.497 1.00 41.85 126 LEU D CA 1
ATOM 1666 C C . LEU D 1 126 ? 12.058 6.839 14.740 1.00 44.09 126 LEU D C 1
ATOM 1667 O O . LEU D 1 126 ? 12.359 6.496 15.888 1.00 47.39 126 LEU D O 1
ATOM 1672 N N . ASN D 1 127 ? 12.746 6.471 13.663 1.00 38.19 127 ASN D N 1
ATOM 1673 C CA . ASN D 1 127 ? 13.923 5.615 13.738 1.00 38.68 127 ASN D CA 1
ATOM 1674 C C . ASN D 1 127 ? 15.124 6.381 13.203 1.00 39.33 127 ASN D C 1
ATOM 1675 O O . ASN D 1 127 ? 15.167 6.728 12.018 1.00 42.51 127 ASN D O 1
ATOM 1680 N N . ASP D 1 128 ? 16.092 6.643 14.075 1.00 43.52 128 ASP D N 1
ATOM 1681 C CA . ASP D 1 128 ? 17.308 7.362 13.717 1.00 42.39 128 ASP D CA 1
ATOM 1682 C C . ASP D 1 128 ? 18.485 6.397 13.753 1.00 40.91 128 ASP D C 1
ATOM 1683 O O . ASP D 1 128 ? 18.845 5.893 14.823 1.00 44.31 128 ASP D O 1
ATOM 1688 N N . PHE D 1 129 ? 19.081 6.152 12.593 1.00 40.98 129 PHE D N 1
ATOM 1689 C CA . PHE D 1 129 ? 20.219 5.246 12.487 1.00 40.21 129 PHE D CA 1
ATOM 1690 C C . PHE D 1 129 ? 21.517 6.021 12.285 1.00 39.67 129 PHE D C 1
ATOM 1691 O O . PHE D 1 129 ? 21.501 7.174 11.853 1.00 42.76 129 PHE D O 1
ATOM 1699 N N . ASP D 1 217 ? -24.578 -5.290 17.978 1.00 72.91 217 ASP D N 1
ATOM 1700 C CA . ASP D 1 217 ? -23.726 -4.221 17.469 1.00 73.16 217 ASP D CA 1
ATOM 1701 C C . ASP D 1 217 ? -22.344 -4.274 18.115 1.00 73.74 217 ASP D C 1
ATOM 1702 O O . ASP D 1 217 ? -22.181 -3.940 19.290 1.00 74.14 217 ASP D O 1
ATOM 1707 N N . LEU D 1 218 ? -21.347 -4.681 17.336 1.00 64.04 218 LEU D N 1
ATOM 1708 C CA . LEU D 1 218 ? -19.975 -4.811 17.813 1.00 63.00 218 LEU D CA 1
ATOM 1709 C C . LEU D 1 218 ? -19.089 -3.866 17.016 1.00 61.90 218 LEU D C 1
ATOM 1710 O O . LEU D 1 218 ? -18.911 -4.047 15.806 1.00 61.78 218 LEU D O 1
ATOM 1715 N N . LYS D 1 219 ? -18.502 -2.887 17.699 1.00 53.01 219 LYS D N 1
ATOM 1716 C CA . LYS D 1 219 ? -17.807 -1.789 17.038 1.00 52.63 219 LYS D CA 1
ATOM 1717 C C . LYS D 1 219 ? -16.462 -1.541 17.705 1.00 53.43 219 LYS D C 1
ATOM 1718 O O . LYS D 1 219 ? -16.404 -1.253 18.905 1.00 52.29 219 LYS D O 1
ATOM 1724 N N . ILE D 1 220 ? -15.393 -1.608 16.919 1.00 53.54 220 ILE D N 1
ATOM 1725 C CA . ILE D 1 220 ? -14.057 -1.215 17.357 1.00 53.09 220 ILE D CA 1
ATOM 1726 C C . ILE D 1 220 ? -13.646 0.006 16.545 1.00 54.21 220 ILE D C 1
ATOM 1727 O O . ILE D 1 220 ? -13.594 -0.048 15.310 1.00 53.05 220 ILE D O 1
ATOM 1732 N N . SER D 1 221 ? -13.345 1.102 17.234 1.00 58.78 221 SER D N 1
ATOM 1733 C CA . SER D 1 221 ? -13.058 2.370 16.575 1.00 58.81 221 SER D CA 1
ATOM 1734 C C . SER D 1 221 ? -11.727 2.923 17.062 1.00 59.32 221 SER D C 1
ATOM 1735 O O . SER D 1 221 ? -11.552 3.170 18.259 1.00 62.18 221 SER D O 1
ATOM 1738 N N . GLU D 1 222 ? -10.815 3.165 16.125 1.00 61.27 222 GLU D N 1
ATOM 1739 C CA . GLU D 1 222 ? -9.506 3.722 16.437 1.00 62.60 222 GLU D CA 1
ATOM 1740 C C . GLU D 1 222 ? -9.276 4.977 15.609 1.00 62.98 222 GLU D C 1
ATOM 1741 O O . GLU D 1 222 ? -9.344 4.936 14.377 1.00 64.63 222 GLU D O 1
ATOM 1747 N N . SER D 1 223 ? -8.997 6.085 16.287 1.00 64.29 223 SER D N 1
ATOM 1748 C CA . SER D 1 223 ? -8.733 7.363 15.639 1.00 62.50 223 SER D CA 1
ATOM 1749 C C . SER D 1 223 ? -7.378 7.885 16.094 1.00 62.28 223 SER D C 1
ATOM 1750 O O . SER D 1 223 ? -7.142 8.043 17.296 1.00 63.88 223 SER D O 1
ATOM 1753 N N . THR D 1 224 ? -6.499 8.161 15.135 1.00 58.57 224 THR D N 1
ATOM 1754 C CA . THR D 1 224 ? -5.140 8.592 15.434 1.00 58.96 224 THR D CA 1
ATOM 1755 C C . THR D 1 224 ? -4.797 9.832 14.622 1.00 59.77 224 THR D C 1
ATOM 1756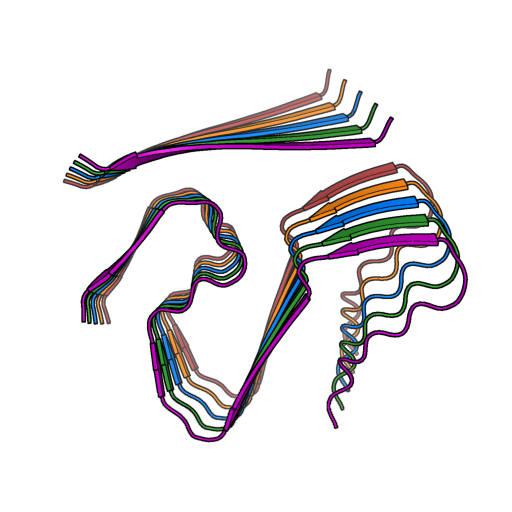 O O . THR D 1 224 ? -4.944 9.840 13.396 1.00 60.61 224 THR D O 1
ATOM 1760 N N . HIS D 1 225 ? -4.330 10.870 15.307 1.00 60.63 225 HIS D N 1
ATOM 1761 C CA . HIS D 1 225 ? -3.863 12.096 14.669 1.00 59.30 225 HIS D CA 1
ATOM 1762 C C . HIS D 1 225 ? -2.363 12.224 14.898 1.00 58.99 225 HIS D C 1
ATOM 1763 O O . HIS D 1 225 ? -1.911 12.281 16.046 1.00 61.03 225 HIS D O 1
ATOM 1770 N N . ASN D 1 226 ? -1.601 12.282 13.808 1.00 59.31 226 ASN D N 1
ATOM 1771 C CA . ASN D 1 226 ? -0.144 12.360 13.861 1.00 60.84 226 ASN D CA 1
ATOM 1772 C C . ASN D 1 226 ? 0.300 13.681 13.246 1.00 60.91 226 ASN D C 1
ATOM 1773 O O . ASN D 1 226 ? 0.145 13.895 12.039 1.00 59.88 226 ASN D O 1
ATOM 1778 N N . THR D 1 227 ? 0.862 14.559 14.072 1.00 65.00 227 THR D N 1
ATOM 1779 C CA . THR D 1 227 ? 1.348 15.861 13.626 1.00 65.96 227 THR D CA 1
ATOM 1780 C C . THR D 1 227 ? 2.850 15.936 13.862 1.00 66.36 227 THR D C 1
ATOM 1781 O O . THR D 1 227 ? 3.303 15.896 15.012 1.00 66.69 227 THR D O 1
ATOM 1785 N N . ASN D 1 228 ? 3.611 16.024 12.773 1.00 70.49 228 ASN D N 1
ATOM 1786 C CA . ASN D 1 228 ? 5.066 16.122 12.834 1.00 71.86 228 ASN D CA 1
ATOM 1787 C C . ASN D 1 228 ? 5.475 17.529 12.418 1.00 72.77 228 ASN D C 1
ATOM 1788 O O . ASN D 1 228 ? 5.288 17.922 11.260 1.00 72.84 228 ASN D O 1
ATOM 1793 N N . ASN D 1 229 ? 6.040 18.322 13.363 1.00 74.74 229 ASN D N 1
ATOM 1794 C CA . ASN D 1 229 ? 6.505 19.674 13.078 1.00 73.07 229 ASN D CA 1
ATOM 1795 C C . ASN D 1 229 ? 8.028 19.746 13.118 1.00 73.31 229 ASN D C 1
ATOM 1796 O O . ASN D 1 229 ? 8.691 19.644 12.085 1.00 72.72 229 ASN D O 1
ATOM 1801 N N . GLY E 1 87 ? 14.958 -25.566 -3.654 1.00 31.01 87 GLY E N 1
ATOM 1802 C CA . GLY E 1 87 ? 15.253 -24.146 -3.704 1.00 25.58 87 GLY E CA 1
ATOM 1803 C C . GLY E 1 87 ? 14.081 -23.272 -3.300 1.00 24.83 87 GLY E C 1
ATOM 1804 O O . GLY E 1 87 ? 13.573 -23.373 -2.181 1.00 26.75 87 GLY E O 1
ATOM 1805 N N . TYR E 1 88 ? 13.644 -22.414 -4.217 1.00 20.16 88 TYR E N 1
ATOM 1806 C CA . TYR E 1 88 ? 12.550 -21.485 -3.961 1.00 15.99 88 TYR E CA 1
ATOM 1807 C C . TYR E 1 88 ? 11.408 -21.772 -4.923 1.00 18.18 88 TYR E C 1
ATOM 1808 O O . TYR E 1 88 ? 11.566 -21.641 -6.142 1.00 21.29 88 TYR E O 1
ATOM 1817 N N . GLN E 1 89 ? 10.257 -22.137 -4.374 1.00 17.62 89 GLN E N 1
ATOM 1818 C CA . GLN E 1 89 ? 9.059 -22.399 -5.163 1.00 16.72 89 GLN E CA 1
ATOM 1819 C C . GLN E 1 89 ? 8.181 -21.155 -5.133 1.00 13.45 89 GLN E C 1
ATOM 1820 O O . GLN E 1 89 ? 7.572 -20.841 -4.106 1.00 16.61 89 GLN E O 1
ATOM 1826 N N . GLN E 1 90 ? 8.123 -20.447 -6.262 1.00 8.96 90 GLN E N 1
ATOM 1827 C CA . GLN E 1 90 ? 7.280 -19.267 -6.407 1.00 11.12 90 GLN E CA 1
ATOM 1828 C C . GLN E 1 90 ? 6.440 -19.337 -7.676 1.00 15.64 90 GLN E C 1
ATOM 1829 O O . GLN E 1 90 ? 6.020 -18.298 -8.196 1.00 17.45 90 GLN E O 1
ATOM 1835 N N . GLN E 1 91 ? 6.188 -20.541 -8.182 1.00 18.10 91 GLN E N 1
ATOM 1836 C CA . GLN E 1 91 ? 5.516 -20.706 -9.460 1.00 9.21 91 GLN E CA 1
ATOM 1837 C C . GLN E 1 91 ? 4.038 -20.336 -9.360 1.00 12.76 91 GLN E C 1
ATOM 1838 O O . GLN E 1 91 ? 3.438 -20.314 -8.281 1.00 14.92 91 GLN E O 1
ATOM 1844 N N . PHE E 1 92 ? 3.464 -20.019 -10.516 1.00 11.44 92 PHE E N 1
ATOM 1845 C CA . PHE E 1 92 ? 2.039 -19.738 -10.662 1.00 9.97 92 PHE E CA 1
ATOM 1846 C C . PHE E 1 92 ? 1.385 -21.034 -11.130 1.00 15.58 92 PHE E C 1
ATOM 1847 O O . PHE E 1 92 ? 1.516 -21.423 -12.293 1.00 20.47 92 PHE E O 1
ATOM 1855 N N . ASN E 1 93 ? 0.720 -21.730 -10.210 1.00 14.82 93 ASN E N 1
ATOM 1856 C CA . ASN E 1 93 ? 0.157 -23.053 -10.487 1.00 16.43 93 ASN E CA 1
ATOM 1857 C C . ASN E 1 93 ? -1.244 -23.170 -9.900 1.00 14.43 93 ASN E C 1
ATOM 1858 O O . ASN E 1 93 ? -1.463 -23.873 -8.906 1.00 18.43 93 ASN E O 1
ATOM 1863 N N . PRO E 1 94 ? -2.223 -22.488 -10.491 1.00 17.51 94 PRO E N 1
ATOM 1864 C CA . PRO E 1 94 ? -3.617 -22.780 -10.139 1.00 16.76 94 PRO E CA 1
ATOM 1865 C C . PRO E 1 94 ? -4.028 -24.131 -10.699 1.00 19.30 94 PRO E C 1
ATOM 1866 O O . PRO E 1 94 ? -3.736 -24.463 -11.850 1.00 20.12 94 PRO E O 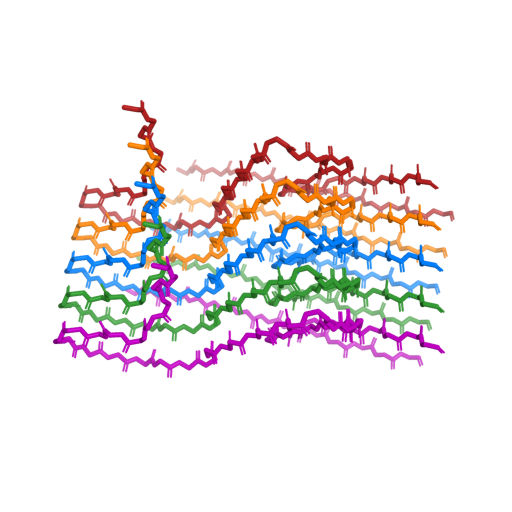1
ATOM 1870 N N . GLN E 1 95 ? -4.697 -24.919 -9.867 1.00 24.29 95 GLN E N 1
ATOM 1871 C CA . GLN E 1 95 ? -5.144 -26.253 -10.255 1.00 23.28 95 GLN E CA 1
ATOM 1872 C C . GLN E 1 95 ? -6.665 -26.277 -10.214 1.00 25.22 95 GLN E C 1
ATOM 1873 O O . GLN E 1 95 ? -7.266 -26.168 -9.140 1.00 28.07 95 GLN E O 1
ATOM 1879 N N . GLY E 1 96 ? -7.278 -26.403 -11.389 1.00 30.55 96 GLY E N 1
ATOM 1880 C CA . GLY E 1 96 ? -8.718 -26.317 -11.490 1.00 32.59 96 GLY E CA 1
ATOM 1881 C C . GLY E 1 96 ? -9.215 -24.917 -11.162 1.00 33.92 96 GLY E C 1
ATOM 1882 O O . GLY E 1 96 ? -8.457 -23.946 -11.091 1.00 33.21 96 GLY E O 1
ATOM 1883 N N . GLY E 1 97 ? -10.524 -24.829 -10.959 1.00 40.30 97 GLY E N 1
ATOM 1884 C CA . GLY E 1 97 ? -11.139 -23.591 -10.520 1.00 39.37 97 GLY E CA 1
ATOM 1885 C C . GLY E 1 97 ? -11.133 -22.508 -11.586 1.00 40.15 97 GLY E C 1
ATOM 1886 O O . GLY E 1 97 ? -10.758 -22.709 -12.743 1.00 38.63 97 GLY E O 1
ATOM 1887 N N . ARG E 1 98 ? -11.534 -21.315 -11.160 1.00 40.16 98 ARG E N 1
ATOM 1888 C CA . ARG E 1 98 ? -11.654 -20.205 -12.094 1.00 35.08 98 ARG E CA 1
ATOM 1889 C C . ARG E 1 98 ? -11.575 -18.888 -11.338 1.00 34.66 98 ARG E C 1
ATOM 1890 O O . ARG E 1 98 ? -11.918 -18.810 -10.154 1.00 41.20 98 ARG E O 1
ATOM 1898 N N . GLY E 1 99 ? -11.141 -17.848 -12.042 1.00 19.44 99 GLY E N 1
ATOM 1899 C CA . GLY E 1 99 ? -11.079 -16.538 -11.422 1.00 22.47 99 GLY E CA 1
ATOM 1900 C C . GLY E 1 99 ? -10.311 -15.541 -12.265 1.00 18.62 99 GLY E C 1
ATOM 1901 O O . GLY E 1 99 ? -10.068 -15.758 -13.455 1.00 22.67 99 GLY E O 1
ATOM 1902 N N . ASN E 1 100 ? -9.955 -14.433 -11.624 1.00 19.95 100 ASN E N 1
ATOM 1903 C CA . ASN E 1 100 ? -9.218 -13.350 -12.259 1.00 14.75 100 ASN E CA 1
ATOM 1904 C C . ASN E 1 100 ? -7.868 -13.191 -11.574 1.00 14.43 100 ASN E C 1
ATOM 1905 O O . ASN E 1 100 ? -7.801 -13.039 -10.350 1.00 21.16 100 ASN E O 1
ATOM 1910 N N . TYR E 1 101 ? -6.801 -13.218 -12.364 1.00 16.28 101 TYR E N 1
ATOM 1911 C CA . TYR E 1 101 ? -5.438 -13.180 -11.850 1.00 8.60 101 TYR E CA 1
ATOM 1912 C C . TYR E 1 101 ? -4.694 -12.028 -12.509 1.00 14.79 101 TYR E C 1
ATOM 1913 O O . TYR E 1 101 ? -4.457 -12.053 -13.722 1.00 27.12 101 TYR E O 1
ATOM 1922 N N . LYS E 1 102 ? -4.296 -11.039 -11.713 1.00 10.86 102 LYS E N 1
ATOM 1923 C CA . LYS E 1 102 ? -3.595 -9.894 -12.274 1.00 17.07 102 LYS E CA 1
ATOM 1924 C C . LYS E 1 102 ? -2.669 -9.273 -11.236 1.00 13.03 102 LYS E C 1
ATOM 1925 O O . LYS E 1 102 ? -2.930 -9.318 -10.032 1.00 10.61 102 LYS E O 1
ATOM 1931 N N . ASN E 1 103 ? -1.654 -8.571 -11.742 1.00 7.16 103 ASN E N 1
ATOM 1932 C CA . ASN E 1 103 ? -0.625 -7.927 -10.922 1.00 9.28 103 ASN E CA 1
ATOM 1933 C C . ASN E 1 103 ? 0.154 -8.964 -10.105 1.00 13.47 103 ASN E C 1
ATOM 1934 O O . ASN E 1 103 ? 0.057 -9.056 -8.879 1.00 16.88 103 ASN E O 1
ATOM 1939 N N . PHE E 1 104 ? 0.882 -9.792 -10.846 1.00 14.96 104 PHE E N 1
ATOM 1940 C CA . PHE E 1 104 ? 1.884 -10.695 -10.288 1.00 11.95 104 PHE E CA 1
ATOM 1941 C C . PHE E 1 104 ? 3.260 -10.187 -10.697 1.00 8.85 104 PHE E C 1
ATOM 1942 O O . PHE E 1 104 ? 3.554 -10.080 -11.893 1.00 17.62 104 PHE E O 1
ATOM 1950 N N . ASN E 1 105 ? 4.101 -9.880 -9.710 1.00 8.39 105 ASN E N 1
ATOM 1951 C CA . ASN E 1 105 ? 5.388 -9.241 -9.960 1.00 8.45 105 ASN E CA 1
ATOM 1952 C C . ASN E 1 105 ? 6.500 -10.040 -9.296 1.00 11.18 105 ASN E C 1
ATOM 1953 O O . ASN E 1 105 ? 6.478 -10.251 -8.079 1.00 15.70 105 ASN E O 1
ATOM 1958 N N . TYR E 1 106 ? 7.487 -10.445 -10.090 1.00 14.21 106 TYR E N 1
ATOM 1959 C CA . TYR E 1 106 ? 8.633 -11.209 -9.610 1.00 11.48 106 TYR E CA 1
ATOM 1960 C C . TYR E 1 106 ? 9.889 -10.366 -9.775 1.00 12.39 106 TYR E C 1
ATOM 1961 O O . TYR E 1 106 ? 10.285 -10.051 -10.903 1.00 20.24 106 TYR E O 1
ATOM 1970 N N . ASN E 1 107 ? 10.525 -10.021 -8.657 1.00 12.74 107 ASN E N 1
ATOM 1971 C CA . ASN E 1 107 ? 11.725 -9.188 -8.653 1.00 8.13 107 ASN E CA 1
ATOM 1972 C C . ASN E 1 107 ? 12.906 -10.020 -8.165 1.00 14.27 107 ASN E C 1
ATOM 1973 O O . ASN E 1 107 ? 12.972 -10.385 -6.986 1.00 15.67 107 ASN E O 1
ATOM 1978 N N . ASN E 1 108 ? 13.841 -10.304 -9.066 1.00 16.71 108 ASN E N 1
ATOM 1979 C CA . ASN E 1 108 ? 15.036 -11.077 -8.749 1.00 14.47 108 ASN E CA 1
ATOM 1980 C C . ASN E 1 108 ? 16.242 -10.147 -8.798 1.00 9.24 108 ASN E C 1
ATOM 1981 O O . ASN E 1 108 ? 16.644 -9.700 -9.878 1.00 25.21 108 ASN E O 1
ATOM 1986 N N . ASN E 1 109 ? 16.817 -9.864 -7.634 1.00 12.00 109 ASN E N 1
ATOM 1987 C CA . ASN E 1 109 ? 17.968 -8.972 -7.505 1.00 10.28 109 ASN E CA 1
ATOM 1988 C C . ASN E 1 109 ? 19.206 -9.840 -7.285 1.00 8.43 109 ASN E C 1
ATOM 1989 O O . ASN E 1 109 ? 19.421 -10.386 -6.201 1.00 19.35 109 ASN E O 1
ATOM 1994 N N . LEU E 1 110 ? 20.019 -9.970 -8.325 1.00 14.01 110 LEU E N 1
ATOM 1995 C CA . LEU E 1 110 ? 21.223 -10.793 -8.245 1.00 9.27 110 LEU E CA 1
ATOM 1996 C C . LEU E 1 110 ? 22.410 -9.869 -8.024 1.00 6.06 110 LEU E C 1
ATOM 1997 O O . LEU E 1 110 ? 22.908 -9.246 -8.964 1.00 20.02 110 LEU E O 1
ATOM 2002 N N . GLN E 1 111 ? 22.839 -9.762 -6.765 1.00 14.08 111 GLN E N 1
ATOM 2003 C CA . GLN E 1 111 ? 24.008 -8.967 -6.376 1.00 11.43 111 GLN E CA 1
ATOM 2004 C C . GLN E 1 111 ? 23.972 -7.569 -6.991 1.00 15.21 111 GLN E C 1
ATOM 2005 O O . GLN E 1 111 ? 24.998 -7.022 -7.403 1.00 21.07 111 GLN E O 1
ATOM 2011 N N . GLY E 1 112 ? 22.777 -6.981 -7.053 1.00 14.34 112 GLY E N 1
ATOM 2012 C CA . GLY E 1 112 ? 22.563 -5.731 -7.741 1.00 7.09 112 GLY E CA 1
ATOM 2013 C C . GLY E 1 112 ? 22.152 -4.600 -6.814 1.00 8.78 112 GLY E C 1
ATOM 2014 O O . GLY E 1 112 ? 22.018 -4.763 -5.599 1.00 19.02 112 GLY E O 1
ATOM 2015 N N . TYR E 1 113 ? 21.935 -3.443 -7.430 1.00 8.70 113 TYR E N 1
ATOM 2016 C CA . TYR E 1 113 ? 21.566 -2.223 -6.724 1.00 8.68 113 TYR E CA 1
ATOM 2017 C C . TYR E 1 113 ? 20.162 -1.821 -7.150 1.00 10.60 113 TYR E C 1
ATOM 2018 O O . TYR E 1 113 ? 19.947 -1.436 -8.305 1.00 21.23 113 TYR E O 1
ATOM 2027 N N . GLN E 1 114 ? 19.218 -1.884 -6.216 1.00 9.12 114 GLN E N 1
ATOM 2028 C CA . GLN E 1 114 ? 17.833 -1.509 -6.482 1.00 8.09 114 GLN E CA 1
ATOM 2029 C C . GLN E 1 114 ? 17.396 -0.465 -5.468 1.00 14.91 114 GLN E C 1
ATOM 2030 O O . GLN E 1 114 ? 17.381 -0.731 -4.262 1.00 21.47 114 GLN E O 1
ATOM 2036 N N . ALA E 1 115 ? 17.009 0.708 -5.957 1.00 12.38 115 ALA E N 1
ATOM 2037 C CA . ALA E 1 115 ? 16.597 1.801 -5.090 1.00 13.09 115 ALA E CA 1
ATOM 2038 C C . ALA E 1 115 ? 15.371 2.489 -5.666 1.00 14.02 115 ALA E C 1
ATOM 2039 O O . ALA E 1 115 ? 15.307 2.758 -6.870 1.00 23.16 115 ALA E O 1
ATOM 2041 N N . GLY E 1 116 ? 14.423 2.820 -4.796 1.00 6.80 116 GLY E N 1
ATOM 2042 C CA . GLY E 1 116 ? 13.213 3.467 -5.259 1.00 10.85 116 GLY E CA 1
ATOM 2043 C C . GLY E 1 116 ? 12.319 2.517 -6.027 1.00 17.45 116 GLY E C 1
ATOM 2044 O O . GLY E 1 116 ? 12.192 2.611 -7.252 1.00 22.99 116 GLY E O 1
ATOM 2045 N N . PHE E 1 117 ? 11.739 1.559 -5.312 1.00 15.91 117 PHE E N 1
ATOM 2046 C CA . PHE E 1 117 ? 10.849 0.561 -5.892 1.00 12.40 117 PHE E CA 1
ATOM 2047 C C . PHE E 1 117 ? 9.500 0.638 -5.192 1.00 16.57 117 PHE E C 1
ATOM 2048 O O . PHE E 1 117 ? 9.422 0.487 -3.968 1.00 20.21 117 PHE E O 1
ATOM 2056 N N . GLN E 1 118 ? 8.444 0.865 -5.967 1.00 13.87 118 GLN E N 1
ATOM 2057 C CA . GLN E 1 118 ? 7.074 0.856 -5.451 1.00 13.87 118 GLN E CA 1
ATOM 2058 C C . GLN E 1 118 ? 6.179 0.016 -6.357 1.00 15.01 118 GLN E C 1
ATOM 2059 O O . GLN E 1 118 ? 5.229 0.526 -6.959 1.00 17.54 118 GLN E O 1
ATOM 2065 N N . PRO E 1 119 ? 6.447 -1.287 -6.464 1.00 21.73 119 PRO E N 1
ATOM 2066 C CA . PRO E 1 119 ? 5.627 -2.131 -7.338 1.00 15.32 119 PRO E CA 1
ATOM 2067 C C . PRO E 1 119 ? 4.189 -2.212 -6.850 1.00 15.38 119 PRO E C 1
ATOM 2068 O O . PRO E 1 119 ? 3.912 -2.288 -5.651 1.00 21.50 119 PRO E O 1
ATOM 2072 N N . GLN E 1 120 ? 3.270 -2.199 -7.814 1.00 17.47 120 GLN E N 1
ATOM 2073 C CA . GLN E 1 120 ? 1.839 -2.254 -7.542 1.00 22.80 120 GLN E CA 1
ATOM 2074 C C . GLN E 1 120 ? 1.418 -1.117 -6.619 1.00 17.66 120 GLN E C 1
ATOM 2075 O O . GLN E 1 120 ? 0.495 -1.272 -5.814 1.00 14.96 120 GLN E O 1
ATOM 2081 N N . SER E 1 121 ? 2.088 0.028 -6.731 1.00 33.17 121 SER E N 1
ATOM 2082 C CA . SER E 1 121 ? 1.788 1.171 -5.883 1.00 28.55 121 SER E CA 1
ATOM 2083 C C . SER E 1 121 ? 0.495 1.845 -6.324 1.00 31.67 121 SER E C 1
ATOM 2084 O O . SER E 1 121 ? 0.217 1.973 -7.520 1.00 39.95 121 SER E O 1
ATOM 2087 N N . GLN E 1 122 ? -0.302 2.266 -5.345 1.00 38.37 122 GLN E N 1
ATOM 2088 C CA . GLN E 1 122 ? -1.513 3.024 -5.613 1.00 40.04 122 GLN E CA 1
ATOM 2089 C C . GLN E 1 122 ? -1.530 4.386 -4.936 1.00 40.26 122 GLN E C 1
ATOM 2090 O O . GLN E 1 122 ? -2.377 5.218 -5.281 1.00 41.27 122 GLN E O 1
ATOM 2096 N N . GLY E 1 123 ? -0.622 4.644 -4.000 1.00 43.23 123 GLY E N 1
ATOM 2097 C CA . GLY E 1 123 ? -0.565 5.939 -3.354 1.00 46.24 123 GLY E CA 1
ATOM 2098 C C . GLY E 1 123 ? 0.293 6.930 -4.112 1.00 45.50 123 GLY E C 1
ATOM 2099 O O . GLY E 1 123 ? 0.229 7.008 -5.343 1.00 47.66 123 GLY E O 1
ATOM 2100 N N . MET E 1 124 ? 1.097 7.700 -3.389 1.00 47.68 124 MET E N 1
ATOM 2101 C CA . MET E 1 124 ? 1.987 8.682 -3.995 1.00 46.07 124 MET E CA 1
ATOM 2102 C C . MET E 1 124 ? 3.422 8.318 -3.648 1.00 47.34 124 MET E C 1
ATOM 2103 O O . MET E 1 124 ? 3.770 8.204 -2.468 1.00 50.57 124 MET E O 1
ATOM 2108 N N . SER E 1 125 ? 4.253 8.150 -4.673 1.00 46.11 125 SER E N 1
ATOM 2109 C CA . SER E 1 125 ? 5.634 7.714 -4.508 1.00 46.23 125 SER E CA 1
ATOM 2110 C C . SER E 1 125 ? 6.564 8.787 -5.053 1.00 43.75 125 SER E C 1
ATOM 2111 O O . SER E 1 125 ? 6.563 9.063 -6.258 1.00 47.29 125 SER E O 1
ATOM 2114 N N . LEU E 1 126 ? 7.363 9.379 -4.171 1.00 43.55 126 LEU E N 1
ATOM 2115 C CA . LEU E 1 126 ? 8.331 10.404 -4.545 1.00 41.85 126 LEU E CA 1
ATOM 2116 C C . LEU E 1 126 ? 9.736 9.868 -4.302 1.00 44.09 126 LEU E C 1
ATOM 2117 O O . LEU E 1 126 ? 10.119 9.621 -3.154 1.00 47.39 126 LEU E O 1
ATOM 2122 N N . ASN E 1 127 ? 10.498 9.702 -5.379 1.00 38.19 127 ASN E N 1
ATOM 2123 C CA . ASN E 1 127 ? 11.864 9.199 -5.304 1.00 38.68 127 ASN E CA 1
ATOM 2124 C C . ASN E 1 127 ? 12.810 10.264 -5.839 1.00 39.33 127 ASN E C 1
ATOM 2125 O O . ASN E 1 127 ? 12.757 10.610 -7.024 1.00 42.51 127 ASN E O 1
ATOM 2130 N N . ASP E 1 128 ? 13.670 10.779 -4.967 1.00 43.52 128 ASP E N 1
ATOM 2131 C CA . ASP E 1 128 ? 14.644 11.803 -5.326 1.00 42.39 128 ASP E CA 1
ATOM 2132 C C . ASP E 1 128 ? 16.039 11.196 -5.289 1.00 40.91 128 ASP E C 1
ATOM 2133 O O . ASP E 1 128 ? 16.524 10.809 -4.220 1.00 44.31 128 ASP E O 1
ATOM 2138 N N . PHE E 1 129 ? 16.680 11.123 -6.450 1.00 40.98 129 PHE E N 1
ATOM 2139 C CA . PHE E 1 129 ? 18.022 10.561 -6.555 1.00 40.21 129 PHE E CA 1
ATOM 2140 C C . PHE E 1 129 ? 19.059 11.661 -6.758 1.00 39.67 129 PHE E C 1
ATOM 2141 O O . PHE E 1 129 ? 18.729 12.766 -7.189 1.00 42.76 129 PHE E O 1
ATOM 2149 N N . ASP E 1 217 ? -22.204 -11.792 -1.064 1.00 72.91 217 ASP E N 1
ATOM 2150 C CA . ASP E 1 217 ? -21.676 -10.532 -1.574 1.00 73.16 217 ASP E CA 1
ATOM 2151 C C . ASP E 1 217 ? -20.331 -10.206 -0.927 1.00 73.74 217 ASP E C 1
ATOM 2152 O O . ASP E 1 217 ? -20.266 -9.840 0.248 1.00 74.14 217 ASP E O 1
ATOM 2157 N N . LEU E 1 218 ? -19.261 -10.325 -1.707 1.00 64.04 218 LEU E N 1
ATOM 2158 C CA . LEU E 1 218 ? -17.906 -10.076 -1.229 1.00 63.00 218 LEU E CA 1
ATOM 2159 C C . LEU E 1 218 ? -17.311 -8.925 -2.026 1.00 61.90 218 LEU E C 1
ATOM 2160 O O . LEU E 1 218 ? -17.090 -9.051 -3.236 1.00 61.78 218 LEU E O 1
ATOM 2165 N N . LYS E 1 219 ? -17.014 -7.823 -1.343 1.00 53.01 219 LYS E N 1
ATOM 2166 C CA . LYS E 1 219 ? -16.644 -6.578 -2.004 1.00 52.63 219 LYS E CA 1
ATOM 2167 C C . LYS E 1 219 ? -15.418 -5.973 -1.337 1.00 53.43 219 LYS E C 1
ATOM 2168 O O . LYS E 1 219 ? -15.440 -5.679 -0.137 1.00 52.29 219 LYS E O 1
ATOM 2174 N N . ILE E 1 220 ? -14.371 -5.745 -2.123 1.00 53.54 220 ILE E N 1
ATOM 2175 C CA . ILE E 1 220 ? -13.193 -5.003 -1.685 1.00 53.09 220 ILE E CA 1
ATOM 2176 C C . ILE E 1 220 ? -13.130 -3.716 -2.497 1.00 54.21 220 ILE E C 1
ATOM 2177 O O . ILE E 1 220 ? -13.066 -3.754 -3.732 1.00 53.05 220 ILE E O 1
ATOM 2182 N N . SER E 1 221 ? -13.140 -2.579 -1.809 1.00 58.78 221 SER E N 1
ATOM 2183 C CA . SER E 1 221 ? -13.210 -1.281 -2.467 1.00 58.81 221 SER E CA 1
ATOM 2184 C C . SER E 1 221 ? -12.080 -0.386 -1.981 1.00 59.32 221 SER E C 1
ATOM 2185 O O . SER E 1 221 ? -11.979 -0.101 -0.784 1.00 62.18 221 SER E O 1
ATOM 2188 N N . GLU E 1 222 ? -11.268 0.096 -2.917 1.00 61.27 222 GLU E N 1
A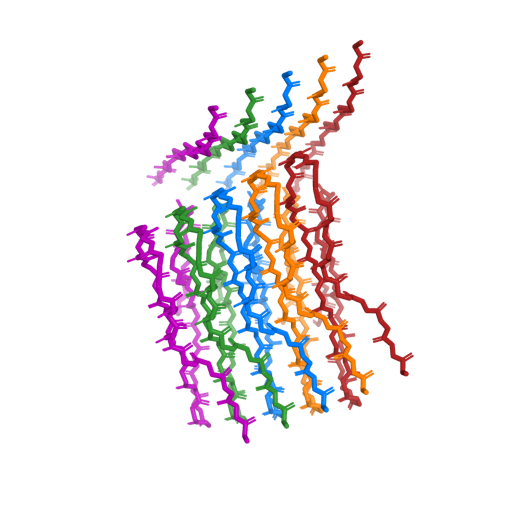TOM 2189 C CA . GLU E 1 222 ? -10.161 0.989 -2.605 1.00 62.60 222 GLU E CA 1
ATOM 2190 C C . GLU E 1 222 ? -10.282 2.259 -3.433 1.00 62.98 222 GLU E C 1
ATOM 2191 O O . GLU E 1 222 ? -10.336 2.201 -4.665 1.00 64.63 222 GLU E O 1
ATOM 2197 N N . SER E 1 223 ? -10.315 3.400 -2.755 1.00 64.29 223 SER E N 1
ATOM 2198 C CA . SER E 1 223 ? -10.410 4.702 -3.403 1.00 62.50 223 SER E CA 1
ATOM 2199 C C . SER E 1 223 ? -9.249 5.573 -2.948 1.00 62.28 223 SER E C 1
ATOM 2200 O O . SER E 1 223 ? -9.064 5.790 -1.746 1.00 63.88 223 SER E O 1
ATOM 2203 N N . THR E 1 224 ? -8.479 6.079 -3.908 1.00 58.57 224 THR E N 1
ATOM 2204 C CA . THR E 1 224 ? -7.288 6.865 -3.608 1.00 58.96 224 THR E CA 1
ATOM 2205 C C . THR E 1 224 ? -7.297 8.151 -4.420 1.00 59.77 224 THR E C 1
ATOM 2206 O O . THR E 1 224 ? -7.440 8.118 -5.647 1.00 60.61 224 THR E O 1
ATOM 2210 N N . HIS E 1 225 ? -7.131 9.277 -3.736 1.00 60.63 225 HIS E N 1
ATOM 2211 C CA . HIS E 1 225 ? -7.016 10.583 -4.373 1.00 59.30 225 HIS E CA 1
ATOM 2212 C C . HIS E 1 225 ? -5.608 11.116 -4.144 1.00 58.99 225 HIS E C 1
ATOM 2213 O O . HIS E 1 225 ? -5.188 11.294 -2.996 1.00 61.03 225 HIS E O 1
ATOM 2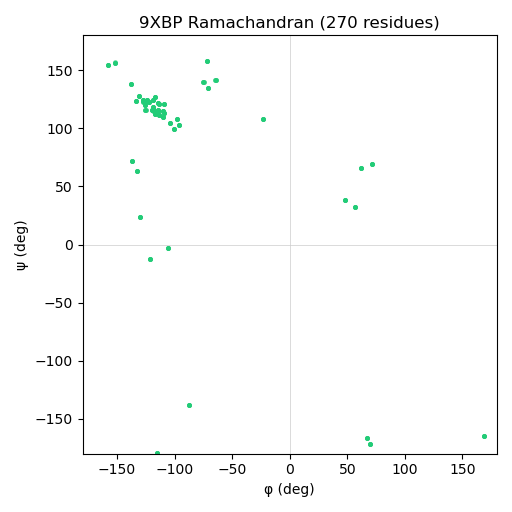220 N N . ASN E 1 226 ? -4.890 11.380 -5.234 1.00 59.31 226 ASN E N 1
ATOM 2221 C CA . ASN E 1 226 ? -3.509 11.852 -5.182 1.00 60.84 226 ASN E CA 1
ATOM 2222 C C . ASN E 1 226 ? -3.443 13.244 -5.796 1.00 60.91 226 ASN E C 1
ATOM 2223 O O . ASN E 1 226 ? -3.650 13.408 -7.003 1.00 59.88 226 ASN E O 1
ATOM 2228 N N . THR E 1 227 ? -3.142 14.243 -4.970 1.00 65.00 227 THR E N 1
ATOM 2229 C CA . THR E 1 227 ? -3.029 15.627 -5.416 1.00 65.96 227 THR E CA 1
ATOM 2230 C C . THR E 1 227 ? -1.604 16.109 -5.180 1.00 66.36 227 THR E C 1
ATOM 2231 O O . THR E 1 227 ? -1.157 16.194 -4.031 1.00 66.69 227 THR E O 1
ATOM 2235 N N . ASN E 1 228 ? -0.897 16.402 -6.269 1.00 70.49 228 ASN E N 1
ATOM 2236 C CA . ASN E 1 228 ? 0.477 16.892 -6.208 1.00 71.86 228 ASN E CA 1
ATOM 2237 C C . ASN E 1 228 ? 0.487 18.358 -6.625 1.00 72.77 228 ASN E C 1
ATOM 2238 O O . ASN E 1 228 ? 0.200 18.684 -7.782 1.00 72.84 228 ASN E O 1
ATOM 2243 N N . ASN E 1 229 ? 0.814 19.275 -5.679 1.00 74.74 229 ASN E N 1
ATOM 2244 C CA . ASN E 1 229 ? 0.893 20.702 -5.964 1.00 73.07 229 ASN E CA 1
ATOM 2245 C C . ASN E 1 229 ? 2.338 21.186 -5.924 1.00 73.31 229 ASN E C 1
ATOM 2246 O O . ASN E 1 229 ? 3.004 21.269 -6.957 1.00 72.72 229 ASN E O 1
#

InterPro domains:
  IPR000795 Translational (tr)-type GTP-binding domain [PF00009] (258-478)
  IPR000795 Translational (tr)-type GTP-binding domain [PR00315] (262-275)
  IPR000795 Translational (tr)-type GTP-binding domain [PR00315] (341-351)
  IPR000795 Translational (tr)-type GTP-binding domain [PR00315] (357-368)
  IPR000795 Translational (tr)-type GTP-binding domain [PR00315] (401-410)
  IPR000795 Translational (tr)-type GTP-binding domain [PS51722] (258-484)
  IPR003285 Eukaryotic peptide chain release factor GTP-binding subunit [PR01343] (239-255)
  IPR003285 Eukaryotic peptide chain release factor GTP-binding subunit [PR01343] (364-371)
  IPR003285 Eukaryotic peptide chain release factor GTP-binding subunit [PR01343] (399-406)
  IPR003285 Eukaryotic peptide chain release factor GTP-binding subunit [PR01343] (485-496)
  IPR003285 Eukaryotic peptide chain release factor GTP-binding subunit [PR01343] (625-634)
  IPR004161 Translation elongation factor EFTu-like, domain 2 [PF03144] (502-570)
  IPR009000 Translation protein, beta-barrel domain superfamily [SSF50447] (483-575)
  IPR009001 Translation elongation factor EF1A/initiation factor IF2gamma, C-terminal [SSF50465] (579-683)
  IPR027417 P-loop containing nucleoside triphosphate hydrolase [G3DSA:3.40.50.300] (238-484)
  IPR027417 P-loop containing nucleoside triphosphate hydrolase [SSF52540] (247-492)
  IPR031157 Tr-type G domain, conserved site [PS00301] (314-329)
  IPR050100 Translation factor GTPase superfamily members [PTHR23115] (257-683)
  IPR054696 GTP-eEF1A, C-terminal domain [PF22594] (581-680)

Organism: Saccharomyces cerevisiae (strain ATCC 204508 / S288c) (NCBI:txid559292)

Solvent-accessible surface area: 11673 Å² total; per-residue (Å²): 75,32,64,0,19,0,19,4,66,35,28,82,6,17,6,18,11,0,3,0,8,0,0,28,86,8,76,0,0,0,5,0,7,7,2,12,0,1,1,25,0,56,69,88,28,50,19,22,10,43,0,70,1,43,16,94,76,73,64,2,19,0,18,5,66,35,28,61,0,0,5,1,12,0,3,0,8,0,0,24,85,7,76,0,0,0,6,0,7,7,1,12,0,1,0,25,0,56,67,94,88,49,64,21,37,43,0,69,1,42,16,92,76,22,64,0,19,0,18,4,66,35,28,106,14,66,6,64,13,0,2,0,8,16,0,50,84,7,76,0,0,0,5,0,7,6,2,12,0,1,1,25,0,55,67,83,0,47,0,21,6,44,0,71,1,43,15,94,108,129,138,82,57,12,55,27,136,38,58,113,7,28,43,26,46,68,40,22,71,12,71,32,149,25,121,47,26,21,50,46,60,81,20,31,32,75,10,108,14,117,96,146,116,107,100,77,78,89,32,136,7,80,31,144,93,84,80,22,82,90,57,43,90,63,49,164,36,98,72,117,61,47,58,95,22,89,5,114,116,27,152,24,14,19,67,29,30,38,45,74,14,19,42,48,48,83,160,117,33,100,37,27,42,61,32,109,74,65,107,125

Secondary structure (DSSP, 8-state):
-EE--B--BS-EEEEEEEEEEEEES-EEEEE-TT--SEEEEE--EEEEEEEEEEE-/-EE--B--BS-EEEEEEEEEEEEES-EEEEE-TT--SEEEEE--EEEEEEEEEEE-/-EE--B--BS-EEEEEEEEEEEEES-EEEEE-TT--SEEEEE--EEEEEEEEEEE-/-EE--B--BS-EEEEEEEEEEEEES-EEEEE-TT--SEEEEE--EEEEEEEEEEE-/-EE--B--BS-EEEEEEEEEEEEES-EEEEE-TT--SEEEEE--EEEEEEEEEEE-

B-factor: mean 31.25, std 20.66, range [2.6, 75.8]

Foldseek 3Di:
DDDDDDDDDDDDDDDDQDDDDDADVDDDDQDDRPDDADGDDDCVVDDDDDYDYDDD/DDDDDDDDDDDDDDDDQDDDDDADVDDDDQDDRPDDADGDDDCVVDDDDDYDYDDD/DDDDDDDDDDDDDDDDQDDDDDADVDDDDQDDRPDDADGDDDCVVDDDDDYDYDDD/DDDDDDDDDDDDDDDDQDDDDDADVDDDDQDDRPDDADGDDDCVVDDDDDYDYDDD/DDDDDDDDDDDDDDDDQDDDDDADVDDDDQDDRPDDADGDDDCVVDDDDDYDYDDD

GO terms:
  GO:0010494 cytoplasmic stress granule (C, IDA)
  GO:0003747 translation release factor activity (F, IDA)
  GO:0043022 ribosome binding (F, IDA)
  GO:0018444 translation release factor complex (C, IDA)
  GO:0006415 translational termination (P, IDA)
  GO:0005829 cytosol (C, HDA)
  GO:0003729 mRNA binding (F, HDA)
  GO:0000288 nuclear-transcribed mRNA catabolic process, deadenylation-dependent decay (P, IMP)
  GO:0003924 GTPase activity (F, IDA)
  GO:0005829 cytosol (C, TAS)
  GO:0042802 identical protein binding (F, IPI)
  GO:0005515 protein binding (F, IPI)
  GO:0006415 translational termination (P, IMP)

Radius of gyration: 18.25 Å; Cα contacts (8 Å, |Δi|>4): 912; chains: 5; bounding box: 48×48×30 Å

Sequence (280 aa):
GYQQQFNPQGGRGNYKNFNYNNNLQGYQAGFQPQSQGMSLNDFDLKISESTHNTNNGYQQQFNPQGGRGNYKNFNYNNNLQGYQAGFQPQSQGMSLNDFDLKISESTHNTNNGYQQQFNPQGGRGNYKNFNYNNNLQGYQAGFQPQSQGMSLNDFDLKISESTHNTNNGYQQQFNPQGGRGNYKNFNYNNNLQGYQAGFQPQSQGMSLNDFDLKISESTHNTNNGYQQQFNPQGGRGNYKNFNYNNNLQGYQAGFQPQSQGMSLNDFDLKISESTHNTNN